Protein AF-A0A535QGI6-F1 (afdb_monomer)

pLDDT: mean 94.77, std 4.47, range [69.38, 98.69]

Solvent-accessible surface area (backbone atoms only — not comparable to full-atom values): 13767 Å² total; per-residue (Å²): 80,69,68,58,74,72,32,67,68,55,48,53,52,45,43,69,76,36,78,83,67,50,79,86,74,56,83,46,61,86,72,37,38,56,61,100,59,60,52,65,92,74,48,19,64,68,35,43,48,53,51,42,52,58,34,49,78,70,77,40,81,43,69,43,84,39,60,78,59,30,26,18,70,82,17,63,50,52,76,78,41,53,78,33,35,29,59,55,44,74,64,51,34,73,76,35,62,67,42,26,49,77,46,96,91,42,32,34,26,29,19,68,62,84,88,54,77,46,41,82,66,24,27,18,46,24,79,49,26,70,67,36,50,52,53,48,29,56,49,46,47,63,50,51,76,63,38,50,26,35,35,32,45,63,42,57,58,53,37,58,72,50,36,45,66,57,49,70,77,55,56,67,68,84,61,95,63,52,45,54,40,54,35,50,52,58,31,34,76,80,40,76,76,62,40,36,31,31,38,46,64,92,87,41,48,67,61,46,44,76,38,64,36,63,31,25,44,45,49,66,60,53,51,29,72,76,75,53,52,74,63,61,44,50,54,58,78,64,49,59,61,90,54,54,78,27,46,89

Nearest PDB structures (foldseek):
  9fyz-assembly2_B  TM=6.449E-01  e=2.627E-08  Bacteroides thetaiotaomicron
  2wkg-assembly1_A-2  TM=6.918E-01  e=5.270E-08  Nostoc punctiforme PCC 73102
  3edd-assembly1_A  TM=6.267E-01  e=2.843E-06  Flavobacterium sp. 92
  3ede-assembly1_A  TM=6.153E-01  e=4.428E-06  Flavobacterium sp. 92
  1h3g-assembly1_A  TM=6.066E-01  e=5.026E-06  Flavobacterium sp. 92

Foldseek 3Di:
DVVLVPDPVNVVVCCVVPVPDDPVVDPDDPLQAQALWDDVVCVTLVNLLVVQVVCVVVVHFDEEEDELFWHFCNRVCVVVPVLQFLFDDVVCCVVCVQQWDDDPNTIFGATDFQPDGGDSGTTGTQLQDPVNLVVLLVSVLVNQVSTQEYEYEAVVCQFQVRVCNRNVCSRDDRDPDRSLLSSVVSSCVVVVRYAYEYEDDDPCQVVVVVSPHQAYEPVVLVCCVVPHDPVSNVVVVPDDCVHVVRYD

Radius of gyration: 19.57 Å; Cα contacts (8 Å, |Δi|>4): 375; chains: 1; bounding box: 50×50×56 Å

Secondary structure (DSSP, 8-state):
-HHHHH-HHHHHHHHHH-TT--GGG----TTS-S-SS--GGGTHHHHHHHHHHHHHTTTPPPEEEE--SEE-TT-THHHH-GGGB-B--HHHHHH-TTTEEEETTEEEEEE--SSS--EEEEEEB-TT-HHHHHHHHHHHHHHHTT-SEEEETTGGGGSHHHHHHHHTT-S-SPPSS-HHHHHHHHHHTT-TT-EEEE---TT-HHHHHHTT-SEE--HHHHHHHHHS-HHHHHHHHTS-HHHHTTB-

Structure (mmCIF, N/CA/C/O backbone):
data_AF-A0A535QGI6-F1
#
_entry.id   AF-A0A535QGI6-F1
#
loop_
_atom_site.group_PDB
_atom_site.id
_atom_site.type_symbol
_atom_site.label_atom_id
_atom_site.label_alt_id
_atom_site.label_comp_id
_atom_site.label_asym_id
_atom_site.label_entity_id
_atom_site.label_seq_id
_atom_site.pdbx_PDB_ins_code
_atom_site.Cartn_x
_atom_site.Cartn_y
_atom_site.Cartn_z
_atom_site.occupancy
_atom_site.B_iso_or_equiv
_atom_site.auth_seq_id
_atom_site.auth_comp_id
_atom_site.auth_asym_id
_atom_site.auth_atom_id
_atom_site.pdbx_PDB_model_num
ATOM 1 N N . MET A 1 1 ? -1.384 -16.872 -9.732 1.00 69.38 1 MET A N 1
ATOM 2 C CA . MET A 1 1 ? -1.639 -18.336 -9.629 1.00 69.38 1 MET A CA 1
ATOM 3 C C . MET A 1 1 ? -0.445 -19.208 -10.036 1.00 69.38 1 MET A C 1
ATOM 5 O O . MET A 1 1 ? 0.009 -19.976 -9.199 1.00 69.38 1 MET A O 1
ATOM 9 N N . ARG A 1 2 ? 0.107 -19.103 -11.262 1.00 78.25 2 ARG A N 1
ATOM 10 C CA . ARG A 1 2 ? 1.214 -19.971 -11.744 1.00 78.25 2 ARG A CA 1
ATOM 11 C C . ARG A 1 2 ? 2.401 -20.076 -10.774 1.00 78.25 2 ARG A C 1
ATOM 13 O O . ARG A 1 2 ? 2.799 -21.181 -10.435 1.00 78.25 2 ARG A O 1
ATOM 20 N N . ILE A 1 3 ? 2.892 -18.938 -10.278 1.00 76.38 3 ILE A N 1
ATOM 21 C CA . ILE A 1 3 ? 4.058 -18.869 -9.378 1.00 76.38 3 ILE A CA 1
ATOM 22 C C . ILE A 1 3 ? 3.833 -19.688 -8.096 1.00 76.38 3 ILE A C 1
ATOM 24 O O . ILE A 1 3 ? 4.700 -20.451 -7.684 1.00 76.38 3 ILE A O 1
ATOM 28 N N . ALA A 1 4 ? 2.641 -19.596 -7.501 1.00 77.44 4 ALA A N 1
ATOM 29 C CA . ALA A 1 4 ? 2.292 -20.363 -6.306 1.00 77.44 4 ALA A CA 1
ATOM 30 C C . ALA A 1 4 ? 2.135 -21.870 -6.588 1.00 77.44 4 ALA A C 1
ATOM 32 O O . ALA A 1 4 ? 2.476 -22.691 -5.739 1.00 77.44 4 ALA A O 1
ATOM 33 N N . ASN A 1 5 ? 1.656 -22.241 -7.780 1.00 82.44 5 ASN A N 1
ATOM 34 C CA . ASN A 1 5 ? 1.510 -23.642 -8.194 1.00 82.44 5 ASN A CA 1
ATOM 35 C C . ASN A 1 5 ? 2.852 -24.324 -8.499 1.00 82.44 5 ASN A C 1
ATOM 37 O O . ASN A 1 5 ? 2.982 -25.529 -8.309 1.00 82.44 5 ASN A O 1
ATOM 41 N N . GLU A 1 6 ? 3.852 -23.564 -8.944 1.00 84.38 6 GLU A N 1
ATOM 42 C CA . GLU A 1 6 ? 5.207 -24.061 -9.223 1.00 84.38 6 GLU A CA 1
ATOM 43 C C . GLU A 1 6 ? 6.106 -24.070 -7.968 1.00 84.38 6 GLU A C 1
ATOM 45 O O . GLU A 1 6 ? 7.164 -24.703 -7.960 1.00 84.38 6 GLU A O 1
ATOM 50 N N . ASN A 1 7 ? 5.688 -23.412 -6.880 1.00 82.00 7 ASN A N 1
ATOM 51 C CA . ASN A 1 7 ? 6.442 -23.352 -5.630 1.00 82.00 7 ASN A CA 1
ATOM 52 C C . ASN A 1 7 ? 6.187 -24.592 -4.753 1.00 82.00 7 ASN A C 1
ATOM 54 O O . ASN A 1 7 ? 5.157 -24.713 -4.090 1.00 82.00 7 ASN A O 1
ATOM 58 N N . VAL A 1 8 ? 7.177 -25.487 -4.701 1.00 86.19 8 VAL A N 1
ATOM 59 C CA . VAL A 1 8 ? 7.122 -26.754 -3.947 1.00 86.19 8 VAL A CA 1
ATOM 60 C C . VAL A 1 8 ? 6.826 -26.552 -2.457 1.00 86.19 8 VAL A C 1
ATOM 62 O O . VAL A 1 8 ? 6.073 -27.335 -1.880 1.00 86.19 8 VAL A O 1
ATOM 65 N N . SER A 1 9 ? 7.385 -25.511 -1.832 1.00 84.94 9 SER A N 1
ATOM 66 C CA . SER A 1 9 ? 7.153 -25.237 -0.408 1.00 84.94 9 SER A CA 1
ATOM 67 C C . SER A 1 9 ? 5.705 -24.828 -0.156 1.00 84.94 9 SER A C 1
ATOM 69 O O . SER A 1 9 ? 5.073 -25.365 0.750 1.00 84.94 9 SER A O 1
ATOM 71 N N . LEU A 1 10 ? 5.157 -23.941 -0.995 1.00 85.56 10 LEU A N 1
ATOM 72 C CA . LEU A 1 10 ? 3.760 -23.514 -0.878 1.00 85.56 10 LEU A CA 1
ATOM 73 C C . LEU A 1 10 ? 2.797 -24.682 -1.100 1.00 85.56 10 LEU A C 1
ATOM 75 O O . LEU A 1 10 ? 1.854 -24.843 -0.334 1.00 85.56 10 LEU A O 1
ATOM 79 N N . GLN A 1 11 ? 3.058 -25.546 -2.086 1.00 89.94 11 GLN A N 1
ATOM 80 C CA . GLN A 1 11 ? 2.231 -26.737 -2.307 1.00 89.94 11 GLN A CA 1
ATOM 81 C C . GLN A 1 11 ? 2.257 -27.695 -1.104 1.00 89.94 11 GLN A C 1
ATOM 83 O O . GLN A 1 11 ? 1.221 -28.246 -0.733 1.00 89.94 11 GLN A O 1
ATOM 88 N N . ALA A 1 12 ? 3.418 -27.874 -0.465 1.00 89.81 12 ALA A N 1
ATOM 89 C CA . ALA A 1 12 ? 3.527 -28.684 0.746 1.00 89.81 12 ALA A CA 1
ATOM 90 C C . ALA A 1 12 ? 2.739 -28.076 1.920 1.00 89.81 12 ALA A C 1
ATOM 92 O O . ALA A 1 12 ? 2.065 -28.806 2.649 1.00 89.81 12 ALA A O 1
ATOM 93 N N . ASP A 1 13 ? 2.779 -26.751 2.081 1.00 90.31 13 ASP A N 1
ATOM 94 C CA . ASP A 1 13 ? 1.999 -26.048 3.101 1.00 90.31 13 ASP A CA 1
ATOM 95 C C . ASP A 1 13 ? 0.488 -26.139 2.832 1.00 90.31 13 ASP A C 1
ATOM 97 O O . ASP A 1 13 ? -0.275 -26.404 3.764 1.00 90.31 13 ASP A O 1
ATOM 101 N N . PHE A 1 14 ? 0.050 -26.003 1.575 1.00 91.56 14 PHE A N 1
ATOM 102 C CA . PHE A 1 14 ? -1.358 -26.154 1.189 1.00 91.56 14 PHE A CA 1
ATOM 103 C C . PHE A 1 14 ? -1.885 -27.553 1.505 1.00 91.56 14 PHE A C 1
ATOM 105 O O . PHE A 1 14 ? -2.892 -27.671 2.195 1.00 91.56 14 PHE A O 1
ATOM 112 N N . LEU A 1 15 ? -1.164 -28.607 1.108 1.00 92.69 15 LEU A N 1
ATOM 113 C CA . LEU A 1 15 ? -1.538 -29.996 1.407 1.00 92.69 15 LEU A CA 1
ATOM 114 C C . LEU A 1 15 ? -1.514 -30.314 2.909 1.00 92.69 15 LEU A C 1
ATOM 116 O O . LEU A 1 15 ? -2.242 -31.193 3.370 1.00 92.69 15 LEU A O 1
ATOM 120 N N . ARG A 1 16 ? -0.683 -29.615 3.694 1.00 94.25 16 ARG A N 1
ATOM 121 C CA . ARG A 1 16 ? -0.657 -29.762 5.157 1.00 94.25 16 ARG A CA 1
ATOM 122 C C . ARG A 1 16 ? -1.903 -29.166 5.812 1.00 94.25 16 ARG A C 1
ATOM 124 O O . ARG A 1 16 ? -2.400 -29.740 6.778 1.00 94.25 16 ARG A O 1
ATOM 131 N N . VAL A 1 17 ? -2.364 -28.008 5.340 1.00 92.94 17 VAL A N 1
ATOM 132 C CA . VAL A 1 17 ? -3.510 -27.284 5.923 1.00 92.94 17 VAL A CA 1
ATOM 133 C C . VAL A 1 17 ? -4.843 -27.816 5.392 1.00 92.94 17 VAL A C 1
ATOM 135 O O . VAL A 1 17 ? -5.793 -27.945 6.162 1.00 92.94 17 VAL A O 1
ATOM 138 N N . LEU A 1 18 ? -4.902 -28.159 4.106 1.00 93.31 18 LEU A N 1
ATOM 139 C CA . LEU A 1 18 ? -6.074 -28.681 3.410 1.00 93.31 18 LEU A CA 1
ATOM 140 C C . LEU A 1 18 ? -5.695 -30.003 2.708 1.00 93.31 18 LEU A C 1
ATOM 142 O O . LEU A 1 18 ? -5.206 -29.985 1.580 1.00 93.31 18 LEU A O 1
ATOM 146 N N . PRO A 1 19 ? -5.866 -31.164 3.371 1.00 92.81 19 PRO A N 1
ATOM 147 C CA . PRO A 1 19 ? -5.401 -32.454 2.847 1.00 92.81 19 PRO A CA 1
ATOM 148 C C . PRO A 1 19 ? -6.030 -32.902 1.519 1.00 92.81 19 PRO A C 1
ATOM 150 O O . PRO A 1 19 ? -5.451 -33.736 0.825 1.00 92.81 19 PRO A O 1
ATOM 153 N N . ASP A 1 20 ? -7.206 -32.380 1.171 1.00 94.31 20 ASP A N 1
ATOM 154 C CA . ASP A 1 20 ? -7.918 -32.602 -0.093 1.00 94.31 20 ASP A CA 1
ATOM 155 C C . ASP A 1 20 ? -7.744 -31.448 -1.096 1.00 94.31 20 ASP A C 1
ATOM 157 O O . ASP A 1 20 ? -8.478 -31.374 -2.080 1.00 94.31 20 ASP A O 1
ATOM 161 N N . TYR A 1 21 ? -6.749 -30.582 -0.871 1.00 92.75 21 TYR A N 1
ATOM 162 C CA . TYR A 1 21 ? -6.417 -29.460 -1.744 1.00 92.75 21 TYR A 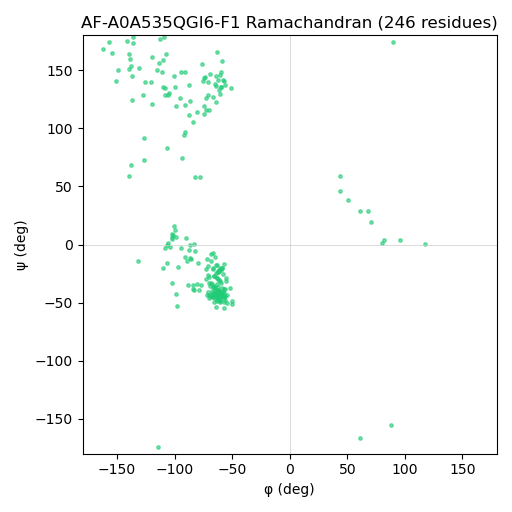CA 1
ATOM 163 C C . TYR A 1 21 ? -6.253 -29.888 -3.206 1.00 92.75 21 TYR A C 1
ATOM 165 O O . TYR A 1 21 ? -5.540 -30.837 -3.551 1.00 92.75 21 TYR A O 1
ATOM 173 N N . THR A 1 22 ? -6.864 -29.102 -4.081 1.00 91.19 22 THR A N 1
ATOM 174 C CA . THR A 1 22 ? -6.716 -29.167 -5.526 1.00 91.19 22 THR A CA 1
ATOM 175 C C . THR A 1 22 ? -6.164 -27.845 -6.052 1.00 91.19 22 THR A C 1
ATOM 177 O O . THR A 1 22 ? -6.276 -26.796 -5.425 1.00 91.19 22 THR A O 1
ATOM 180 N N . LEU A 1 23 ? -5.617 -27.851 -7.270 1.00 86.06 23 LEU A N 1
ATOM 181 C CA . LEU A 1 23 ? -5.157 -26.609 -7.906 1.00 86.06 23 LEU A CA 1
ATOM 182 C C . LEU A 1 23 ? -6.280 -25.577 -8.108 1.00 86.06 23 LEU A C 1
ATOM 184 O O . LEU A 1 23 ? -5.978 -24.399 -8.278 1.00 86.06 23 LEU A O 1
ATOM 188 N N . ALA A 1 24 ? -7.549 -26.004 -8.105 1.00 87.38 24 ALA A N 1
ATOM 189 C CA . ALA A 1 24 ? -8.695 -25.107 -8.215 1.00 87.38 24 ALA A CA 1
ATOM 190 C C . ALA A 1 24 ? -8.933 -24.288 -6.934 1.00 87.38 24 ALA A C 1
ATOM 192 O O . ALA A 1 24 ? -9.545 -23.227 -7.010 1.00 87.38 24 ALA A O 1
ATOM 193 N N . ASP A 1 25 ? -8.416 -24.743 -5.789 1.00 86.69 25 ASP A N 1
ATOM 194 C CA . ASP A 1 25 ? -8.542 -24.045 -4.506 1.00 86.69 25 ASP A CA 1
ATOM 195 C C . ASP A 1 25 ? -7.533 -22.891 -4.374 1.00 86.69 25 ASP A C 1
ATOM 197 O O . ASP A 1 25 ? -7.694 -22.001 -3.539 1.00 86.69 25 ASP A O 1
ATOM 201 N N . ASN A 1 26 ? -6.492 -22.863 -5.216 1.00 86.75 26 ASN A N 1
ATOM 202 C CA . ASN A 1 26 ? -5.509 -21.785 -5.231 1.00 86.75 26 ASN A CA 1
ATOM 203 C C . ASN A 1 26 ? -5.897 -20.665 -6.197 1.00 86.75 26 ASN A C 1
ATOM 205 O O . ASN A 1 26 ? -5.564 -20.681 -7.384 1.00 86.75 26 ASN A O 1
ATOM 209 N N . VAL A 1 27 ? -6.512 -19.631 -5.635 1.00 84.75 27 VAL A N 1
ATOM 210 C CA . VAL A 1 27 ? -6.870 -18.391 -6.339 1.00 84.75 27 VAL A CA 1
ATOM 211 C C . VAL A 1 27 ? -5.714 -17.380 -6.429 1.00 84.75 27 VAL A C 1
ATOM 213 O O . VAL A 1 27 ? -5.849 -16.328 -7.048 1.00 84.75 27 VAL A O 1
ATOM 216 N N . GLY A 1 28 ? -4.534 -17.714 -5.895 1.00 84.94 28 GLY A N 1
ATOM 217 C CA . GLY A 1 28 ? -3.376 -16.824 -5.809 1.00 84.94 28 GLY A CA 1
ATOM 218 C C . GLY A 1 28 ? -3.334 -15.996 -4.522 1.00 84.94 28 GLY A C 1
ATOM 219 O O . GLY A 1 28 ? -4.241 -16.041 -3.697 1.00 84.94 28 GLY A O 1
ATOM 220 N N . SER A 1 29 ? -2.237 -15.255 -4.342 1.00 88.75 29 SER A N 1
ATOM 221 C CA . SER A 1 29 ? -2.067 -14.355 -3.198 1.00 88.75 29 SER A CA 1
ATOM 222 C C . SER A 1 29 ? -2.995 -13.150 -3.329 1.00 88.75 29 SER A C 1
ATOM 224 O O . SER A 1 29 ? -2.952 -12.455 -4.342 1.00 88.75 29 SER A O 1
ATOM 226 N N . ALA A 1 30 ? -3.768 -12.858 -2.280 1.00 90.12 30 ALA A N 1
ATOM 227 C CA . ALA A 1 30 ? -4.577 -11.641 -2.199 1.00 90.12 30 ALA A CA 1
ATOM 228 C C . ALA A 1 30 ? -3.725 -10.354 -2.176 1.00 90.12 30 ALA A C 1
ATOM 230 O O . ALA A 1 30 ? -4.241 -9.283 -2.483 1.00 90.12 30 ALA A O 1
ATOM 231 N N . TYR A 1 31 ? -2.426 -10.465 -1.871 1.00 94.50 31 TYR A N 1
ATOM 232 C CA . TYR A 1 31 ? -1.472 -9.351 -1.879 1.00 94.50 31 TYR A CA 1
ATOM 233 C C . TYR A 1 31 ? -0.763 -9.167 -3.235 1.00 94.50 31 TYR A C 1
ATOM 235 O O . TYR A 1 31 ? -0.157 -8.131 -3.485 1.00 94.50 31 TYR A O 1
ATOM 243 N N . SER A 1 32 ? -0.903 -10.117 -4.168 1.00 95.31 32 SER A N 1
ATOM 244 C CA . SER A 1 32 ? -0.466 -9.958 -5.562 1.00 95.31 32 SER A CA 1
ATOM 245 C C . SER A 1 32 ? -1.642 -9.456 -6.405 1.00 95.31 32 SER A C 1
ATOM 247 O O . SER A 1 32 ? -2.307 -10.206 -7.122 1.00 95.31 32 SER A O 1
ATOM 249 N N . VAL A 1 33 ? -1.962 -8.169 -6.247 1.00 96.50 33 VAL A N 1
ATOM 250 C CA . VAL A 1 33 ? -3.196 -7.582 -6.789 1.00 96.50 33 VAL A CA 1
ATOM 251 C C . VAL A 1 33 ? -3.110 -7.427 -8.308 1.00 96.50 33 VAL A C 1
ATOM 253 O O . VAL A 1 33 ? -2.323 -6.629 -8.809 1.00 96.50 33 VAL A O 1
ATOM 256 N N . HIS A 1 34 ? -3.953 -8.143 -9.056 1.00 95.19 34 HIS A N 1
ATOM 257 C CA . HIS A 1 34 ? -4.073 -7.962 -10.510 1.00 95.19 34 HIS A CA 1
ATOM 258 C C . HIS A 1 34 ? -4.912 -6.731 -10.880 1.00 95.19 34 HIS A C 1
ATOM 260 O O . HIS A 1 34 ? -4.594 -6.026 -11.837 1.00 95.19 34 HIS A O 1
ATOM 266 N N . ARG A 1 35 ? -5.998 -6.477 -10.138 1.00 95.00 35 ARG A N 1
ATOM 267 C CA . ARG A 1 35 ? -6.871 -5.302 -10.280 1.00 95.00 35 ARG A CA 1
ATOM 268 C C . ARG A 1 35 ? -7.494 -4.955 -8.934 1.00 95.00 35 ARG A C 1
ATOM 270 O O . ARG A 1 35 ? -7.957 -5.844 -8.228 1.00 95.00 35 ARG A O 1
ATOM 277 N N . TYR A 1 36 ? -7.608 -3.664 -8.642 1.00 96.56 36 TYR A N 1
ATOM 278 C CA . TYR A 1 36 ? -8.347 -3.142 -7.488 1.00 96.56 36 TYR A CA 1
ATOM 279 C C . TYR A 1 36 ? -9.863 -3.138 -7.737 1.00 96.56 36 TYR A C 1
ATOM 281 O O . TYR A 1 36 ? -10.524 -2.104 -7.720 1.00 96.56 36 TYR A O 1
ATOM 289 N N . ILE A 1 37 ? -10.411 -4.318 -8.023 1.00 95.38 37 ILE A N 1
ATOM 290 C CA . ILE A 1 37 ? -11.844 -4.573 -8.155 1.00 95.38 37 ILE A CA 1
ATOM 291 C C . ILE A 1 37 ? -12.167 -5.881 -7.443 1.00 95.38 37 ILE A C 1
ATOM 293 O O . ILE A 1 37 ? -11.373 -6.818 -7.455 1.00 95.38 37 ILE A O 1
ATOM 297 N N . VAL A 1 38 ? -13.343 -5.946 -6.826 1.00 95.38 38 VAL A N 1
ATOM 298 C CA . VAL A 1 38 ? -13.813 -7.158 -6.156 1.00 95.38 38 VAL A CA 1
ATOM 299 C C . VAL A 1 38 ? -13.924 -8.294 -7.166 1.00 95.38 38 VAL A C 1
ATOM 301 O O . VAL A 1 38 ? -14.557 -8.135 -8.214 1.00 95.38 38 VAL A O 1
ATOM 304 N N . ASP A 1 39 ? -13.342 -9.441 -6.828 1.00 93.50 39 ASP A N 1
ATOM 305 C CA . ASP A 1 39 ? -13.385 -10.629 -7.671 1.00 93.50 39 ASP A CA 1
ATOM 306 C C . ASP A 1 39 ? -14.839 -11.078 -7.918 1.00 93.50 39 ASP A C 1
ATOM 308 O O . ASP A 1 39 ? -15.671 -11.129 -7.004 1.00 93.50 39 ASP A O 1
ATOM 312 N N . ALA A 1 40 ? -15.157 -11.415 -9.169 1.00 94.25 40 ALA A N 1
ATOM 313 C CA . ALA A 1 40 ? -16.481 -11.893 -9.555 1.00 94.25 40 ALA A CA 1
ATOM 314 C C . ALA A 1 40 ? -16.861 -13.205 -8.845 1.00 94.25 40 ALA A C 1
ATOM 316 O O . ALA A 1 40 ? -18.037 -13.419 -8.552 1.00 94.25 40 ALA A O 1
ATOM 317 N N . HIS A 1 41 ? -15.883 -14.051 -8.511 1.00 91.19 41 HIS A N 1
ATOM 318 C CA . HIS A 1 41 ? -16.071 -15.263 -7.718 1.00 91.19 41 HIS A CA 1
ATOM 319 C C . HIS A 1 41 ? -16.587 -14.961 -6.301 1.00 91.19 41 HIS A C 1
ATOM 321 O O . HIS A 1 41 ? -17.350 -15.746 -5.742 1.00 91.19 41 HIS A O 1
ATOM 327 N N . LEU A 1 42 ? -16.246 -13.790 -5.750 1.00 92.19 42 LEU A N 1
ATOM 328 C CA . LEU A 1 42 ? -16.739 -13.296 -4.458 1.00 92.19 42 LEU A CA 1
ATOM 329 C C . LEU A 1 42 ? -18.037 -12.473 -4.585 1.00 92.19 42 LEU A C 1
ATOM 331 O O . LEU A 1 42 ? -18.520 -11.907 -3.605 1.00 92.19 42 LEU A O 1
ATOM 335 N N . GLY A 1 43 ? -18.623 -12.403 -5.786 1.00 95.75 43 GLY A N 1
ATOM 336 C CA . GLY A 1 43 ? -19.852 -11.661 -6.074 1.00 95.75 43 GLY A CA 1
ATOM 337 C C . GLY A 1 43 ? -19.639 -10.252 -6.637 1.00 95.75 43 GLY A C 1
ATOM 338 O O . GLY A 1 43 ? -20.623 -9.545 -6.863 1.00 95.75 43 GLY A O 1
ATOM 339 N N . GLY A 1 44 ? -18.391 -9.845 -6.893 1.00 97.06 44 GLY A N 1
ATOM 340 C CA . GLY A 1 44 ? -18.061 -8.561 -7.512 1.00 97.06 44 GLY A CA 1
ATOM 341 C C . GLY A 1 44 ? -18.516 -7.332 -6.708 1.00 97.06 44 GLY A C 1
ATOM 342 O O . GLY A 1 44 ? -18.901 -7.448 -5.539 1.00 97.06 44 GLY A O 1
ATOM 343 N N . PRO A 1 45 ? -18.499 -6.136 -7.328 1.00 97.31 45 PRO A N 1
ATOM 344 C CA . PRO A 1 45 ? -18.876 -4.892 -6.653 1.00 97.31 45 PRO A CA 1
ATOM 345 C C . PRO A 1 45 ? -20.287 -4.914 -6.046 1.00 97.31 45 PRO A C 1
ATOM 347 O O . PRO A 1 45 ? -20.513 -4.439 -4.935 1.00 97.31 45 PRO A O 1
ATOM 350 N N . GLU A 1 46 ? -21.250 -5.536 -6.732 1.00 97.88 46 GLU A N 1
ATOM 351 C CA . GLU A 1 46 ? -22.618 -5.667 -6.219 1.00 97.88 46 GLU A CA 1
ATOM 352 C C . GLU A 1 46 ? -22.704 -6.583 -4.992 1.00 97.88 46 GLU A C 1
ATOM 354 O O . GLU A 1 46 ? -23.460 -6.307 -4.055 1.00 97.88 46 GLU A O 1
ATOM 359 N N . GLY A 1 47 ? -21.951 -7.686 -4.994 1.00 98.25 47 GLY A N 1
ATOM 360 C CA . GLY A 1 47 ? -21.849 -8.597 -3.858 1.00 98.25 47 GLY A CA 1
ATOM 361 C C . GLY A 1 47 ? -21.254 -7.899 -2.641 1.00 98.25 47 GLY A C 1
ATOM 362 O O . GLY A 1 47 ? -21.823 -7.979 -1.548 1.00 98.25 47 GLY A O 1
ATOM 363 N N . LEU A 1 48 ? -20.180 -7.132 -2.844 1.00 98.12 48 LEU A N 1
ATOM 364 C CA . LEU A 1 48 ? -19.562 -6.347 -1.781 1.00 98.12 48 LEU A CA 1
ATOM 365 C C . LEU A 1 48 ? -20.507 -5.271 -1.235 1.00 98.12 48 LEU A C 1
ATOM 367 O O . LEU A 1 48 ? -20.637 -5.135 -0.020 1.00 98.12 48 LEU A O 1
ATOM 371 N N . ALA A 1 49 ? -21.235 -4.561 -2.100 1.00 98.00 49 ALA A N 1
ATOM 372 C CA . ALA A 1 49 ? -22.219 -3.568 -1.671 1.00 98.00 49 ALA A CA 1
ATOM 373 C C . ALA A 1 49 ? -23.327 -4.189 -0.796 1.00 98.00 49 ALA A C 1
ATOM 375 O O . ALA A 1 49 ? -23.713 -3.618 0.229 1.00 98.00 49 ALA A O 1
ATOM 376 N N . LYS A 1 50 ? -23.805 -5.393 -1.146 1.00 98.25 50 LYS A N 1
ATOM 377 C CA . LYS A 1 50 ? -24.756 -6.154 -0.314 1.00 98.25 50 LYS A CA 1
ATOM 378 C C . LYS A 1 50 ? -24.138 -6.548 1.029 1.00 98.25 50 LYS A C 1
ATOM 380 O O . LYS A 1 50 ? -24.790 -6.388 2.062 1.00 98.25 50 LYS A O 1
ATOM 385 N N . ALA A 1 51 ? -22.892 -7.026 1.035 1.00 98.06 51 ALA A N 1
ATOM 386 C CA . ALA A 1 51 ? -22.169 -7.371 2.258 1.00 98.06 51 ALA A CA 1
ATOM 387 C C . ALA A 1 51 ? -22.001 -6.157 3.184 1.00 98.06 51 ALA A C 1
ATOM 389 O O . ALA A 1 51 ? -22.359 -6.233 4.361 1.00 98.06 51 ALA A O 1
ATOM 390 N N . ARG A 1 52 ? -21.571 -5.013 2.639 1.00 97.75 52 ARG A N 1
ATOM 391 C CA . ARG A 1 52 ? -21.474 -3.744 3.369 1.00 97.75 52 ARG A CA 1
ATOM 392 C C . ARG A 1 52 ? -22.812 -3.352 3.984 1.00 97.75 52 ARG A C 1
ATOM 394 O O . ARG A 1 52 ? -22.865 -3.074 5.176 1.00 97.75 52 ARG A O 1
ATOM 401 N N . HIS A 1 53 ? -23.906 -3.403 3.220 1.00 98.00 53 HIS A N 1
ATOM 402 C CA . HIS A 1 53 ? -25.233 -3.082 3.748 1.00 98.00 53 HIS A CA 1
ATOM 403 C C . HIS A 1 53 ? -25.614 -3.966 4.949 1.00 98.00 53 HIS A C 1
ATOM 405 O O . HIS A 1 53 ? -26.125 -3.469 5.953 1.00 98.00 53 HIS A O 1
ATOM 411 N N . MET A 1 54 ? -25.323 -5.270 4.886 1.00 98.38 54 MET A N 1
ATOM 412 C CA . MET A 1 54 ? -25.569 -6.192 6.000 1.00 98.38 54 MET A CA 1
ATOM 413 C C . MET A 1 54 ? -24.705 -5.884 7.233 1.00 98.38 54 MET A C 1
ATOM 415 O O . MET A 1 54 ? -25.192 -6.031 8.358 1.00 98.38 54 MET A O 1
ATOM 419 N N . LEU A 1 55 ? -23.452 -5.458 7.048 1.00 98.31 55 LEU A N 1
ATOM 420 C CA . LEU A 1 55 ? -22.584 -5.003 8.140 1.00 98.31 55 LEU A CA 1
ATOM 421 C C . LEU A 1 55 ? -23.138 -3.725 8.781 1.00 98.31 55 LEU A C 1
ATOM 423 O O . LEU A 1 55 ? -23.300 -3.672 10.001 1.00 98.31 55 LEU A O 1
ATOM 427 N N . THR A 1 56 ? -23.551 -2.750 7.969 1.00 97.31 56 THR A N 1
ATOM 428 C CA . THR A 1 56 ? -24.140 -1.494 8.451 1.00 97.31 56 THR A CA 1
ATOM 429 C C . THR A 1 56 ? -25.405 -1.730 9.276 1.00 97.31 56 THR A C 1
ATOM 431 O O . THR A 1 56 ? -25.559 -1.135 10.340 1.00 97.31 56 THR A O 1
ATOM 434 N N . GLN A 1 57 ? -26.286 -2.649 8.858 1.00 98.31 57 GLN A N 1
ATOM 435 C CA . GLN A 1 57 ? -27.480 -3.035 9.632 1.00 98.31 57 GLN A CA 1
ATOM 436 C C . GLN A 1 57 ? -27.154 -3.587 11.031 1.00 98.31 57 GLN A C 1
ATOM 438 O O . GLN A 1 57 ? -28.021 -3.610 11.902 1.00 98.31 57 GLN A O 1
ATOM 443 N N . ARG A 1 58 ? -25.915 -4.040 11.248 1.00 98.38 58 ARG A N 1
ATOM 444 C CA . ARG A 1 58 ? -25.407 -4.571 12.520 1.00 98.38 58 ARG A CA 1
ATOM 445 C C . ARG A 1 58 ? -24.527 -3.568 13.271 1.00 98.38 58 ARG A C 1
ATOM 447 O O . ARG A 1 58 ? -23.933 -3.932 14.278 1.00 98.38 58 ARG A O 1
ATOM 454 N N . GLY A 1 59 ? -24.431 -2.327 12.792 1.00 97.81 59 GLY A N 1
ATOM 455 C CA . GLY A 1 59 ? -23.561 -1.305 13.375 1.00 97.81 59 GLY A CA 1
ATOM 456 C C . GLY A 1 59 ? -22.068 -1.563 13.153 1.00 97.81 59 GLY A C 1
ATOM 457 O O . GLY A 1 59 ? -21.250 -1.013 13.885 1.00 97.81 59 GLY A O 1
ATOM 458 N N . LEU A 1 60 ? -21.707 -2.395 12.171 1.00 97.81 60 LEU A N 1
ATOM 459 C CA . LEU A 1 60 ? -20.322 -2.707 11.822 1.00 97.81 60 LEU A CA 1
ATOM 460 C C . LEU A 1 60 ? -19.877 -1.902 10.599 1.00 97.81 60 LEU A C 1
ATOM 462 O O . LEU A 1 60 ? -20.665 -1.663 9.681 1.00 97.81 60 LEU A O 1
ATOM 466 N N . ARG A 1 61 ? -18.599 -1.514 10.592 1.00 96.69 61 ARG A N 1
ATOM 467 C CA . ARG A 1 61 ? -17.926 -0.882 9.451 1.00 96.69 61 ARG A CA 1
ATOM 468 C C . ARG A 1 61 ? -17.192 -1.930 8.619 1.00 96.69 61 ARG A C 1
ATOM 470 O O . ARG A 1 61 ? -16.711 -2.922 9.163 1.00 96.69 61 ARG A O 1
ATOM 477 N N . LEU A 1 62 ? -17.097 -1.692 7.317 1.00 97.94 62 LEU A N 1
ATOM 478 C CA . LEU A 1 62 ? -16.303 -2.490 6.389 1.00 97.94 62 LEU A CA 1
ATOM 479 C C . LEU A 1 62 ? -14.958 -1.805 6.136 1.00 97.94 62 LEU A C 1
ATOM 481 O O . LEU A 1 62 ? -14.927 -0.694 5.608 1.00 97.94 62 LEU A O 1
ATOM 485 N N . ILE A 1 63 ? -13.864 -2.488 6.471 1.00 97.88 63 ILE A N 1
ATOM 486 C CA . ILE A 1 63 ? -12.500 -2.080 6.116 1.00 97.88 63 ILE A CA 1
ATOM 487 C C . ILE A 1 63 ? -11.965 -3.064 5.075 1.00 97.88 63 ILE A C 1
ATOM 489 O O . ILE A 1 63 ? -12.168 -4.269 5.222 1.00 97.88 63 ILE A O 1
ATOM 493 N N . LEU A 1 64 ? -11.328 -2.550 4.024 1.00 97.88 64 LEU A N 1
ATOM 494 C CA . LEU A 1 64 ? -10.691 -3.352 2.974 1.00 97.88 64 LEU A CA 1
ATOM 495 C C . LEU A 1 64 ? -9.181 -3.141 2.966 1.00 97.88 64 LEU A C 1
ATOM 497 O O . LEU A 1 64 ? -8.712 -2.047 3.266 1.00 97.88 64 LEU A O 1
ATOM 501 N N . ASP A 1 65 ? -8.435 -4.159 2.561 1.00 97.88 65 ASP A N 1
ATOM 502 C CA . ASP A 1 65 ? -7.003 -4.039 2.311 1.00 97.88 65 ASP A CA 1
ATOM 503 C C . ASP A 1 65 ? -6.704 -3.311 0.995 1.00 97.88 65 ASP A C 1
ATOM 505 O O . ASP A 1 65 ? -7.354 -3.525 -0.032 1.00 97.88 65 ASP A O 1
ATOM 509 N N . PHE A 1 66 ? -5.679 -2.467 1.028 1.00 98.31 66 PHE A N 1
ATOM 510 C CA . PHE A 1 66 ? -5.077 -1.800 -0.115 1.00 98.31 66 PHE A CA 1
ATOM 511 C C . PHE A 1 66 ? -3.566 -2.049 -0.095 1.00 98.31 66 PHE A C 1
ATOM 513 O O . PHE A 1 66 ? -2.925 -1.804 0.924 1.00 98.31 66 PHE A O 1
ATOM 520 N N . VAL A 1 67 ? -3.000 -2.507 -1.219 1.00 98.38 67 VAL A N 1
ATOM 521 C CA . VAL A 1 67 ? -1.582 -2.895 -1.343 1.00 98.38 67 VAL A CA 1
ATOM 522 C C . VAL A 1 67 ? -0.799 -1.849 -2.153 1.00 98.38 67 VAL A C 1
ATOM 524 O O . VAL A 1 67 ? -0.601 -1.986 -3.354 1.00 98.38 67 VAL A O 1
ATOM 527 N N . PRO A 1 68 ? -0.333 -0.753 -1.539 1.00 97.69 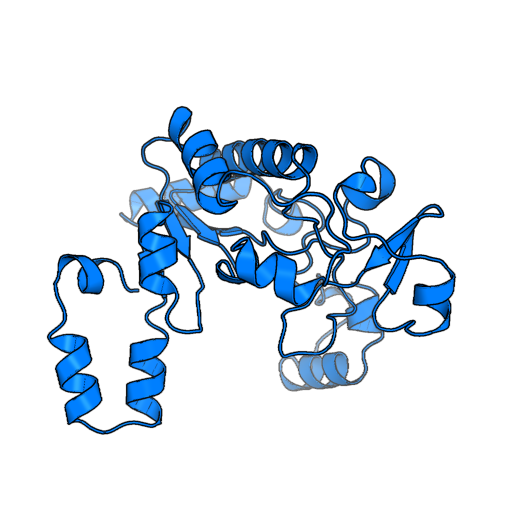68 PRO A N 1
ATOM 528 C CA . PRO A 1 68 ? 0.250 0.376 -2.267 1.00 97.69 68 PRO A CA 1
ATOM 529 C C . PRO A 1 68 ? 1.614 0.087 -2.905 1.00 97.69 68 PRO A C 1
ATOM 531 O O . PRO A 1 68 ? 1.987 0.748 -3.872 1.00 97.69 68 PRO A O 1
ATOM 534 N N . ASN A 1 69 ? 2.391 -0.833 -2.328 1.00 98.31 69 ASN A N 1
ATOM 535 C CA . ASN A 1 69 ? 3.807 -0.996 -2.655 1.00 98.31 69 ASN A CA 1
ATOM 536 C C . ASN A 1 69 ? 4.032 -1.725 -3.990 1.00 98.31 69 ASN A C 1
ATOM 538 O O . ASN A 1 69 ? 4.983 -1.446 -4.718 1.00 98.31 69 ASN A O 1
ATOM 542 N N . HIS A 1 70 ? 3.171 -2.681 -4.318 1.00 98.50 70 HIS A N 1
ATOM 543 C CA . HIS A 1 70 ? 3.359 -3.567 -5.457 1.00 98.50 70 HIS A CA 1
ATOM 544 C C . HIS A 1 70 ? 2.024 -4.104 -5.971 1.00 98.50 70 HIS A C 1
ATOM 546 O O . HIS A 1 70 ? 0.996 -4.021 -5.307 1.00 98.50 70 HIS A O 1
ATOM 552 N N . VAL A 1 71 ? 2.051 -4.666 -7.175 1.00 98.31 71 VAL A N 1
ATOM 553 C CA . VAL A 1 71 ? 0.903 -5.312 -7.829 1.00 98.31 71 VAL A CA 1
ATOM 554 C C . VAL A 1 71 ? 1.341 -6.627 -8.465 1.00 98.31 71 VAL A C 1
ATOM 556 O O . VAL A 1 71 ? 2.530 -6.938 -8.494 1.00 98.31 71 VAL A O 1
ATOM 559 N N . ALA A 1 72 ? 0.410 -7.415 -8.996 1.00 96.75 72 ALA A N 1
ATOM 560 C CA . ALA A 1 72 ? 0.754 -8.622 -9.739 1.00 96.75 72 ALA A CA 1
ATOM 561 C C . ALA A 1 72 ? 1.636 -8.302 -10.972 1.00 96.75 72 ALA A C 1
ATOM 563 O O . ALA A 1 72 ? 1.447 -7.259 -11.604 1.00 96.75 72 ALA A O 1
ATOM 564 N N . PRO A 1 73 ? 2.553 -9.200 -11.388 1.00 95.31 73 PRO A N 1
ATOM 565 C CA . PRO A 1 73 ? 3.377 -9.018 -12.588 1.00 95.31 73 PRO A CA 1
ATOM 566 C C . PRO A 1 73 ? 2.583 -8.876 -13.888 1.00 95.31 73 PRO A C 1
ATOM 568 O O . PRO A 1 73 ? 3.094 -8.341 -14.868 1.00 95.31 73 PRO A O 1
ATOM 571 N N . ASP A 1 74 ? 1.339 -9.354 -13.904 1.00 94.44 74 ASP A N 1
ATOM 572 C CA . ASP A 1 74 ? 0.411 -9.224 -15.023 1.00 94.44 74 ASP A CA 1
ATOM 573 C C . ASP A 1 74 ? -0.609 -8.083 -14.837 1.00 94.44 74 ASP A C 1
ATOM 575 O O . ASP A 1 74 ? -1.569 -7.994 -15.604 1.00 94.44 74 ASP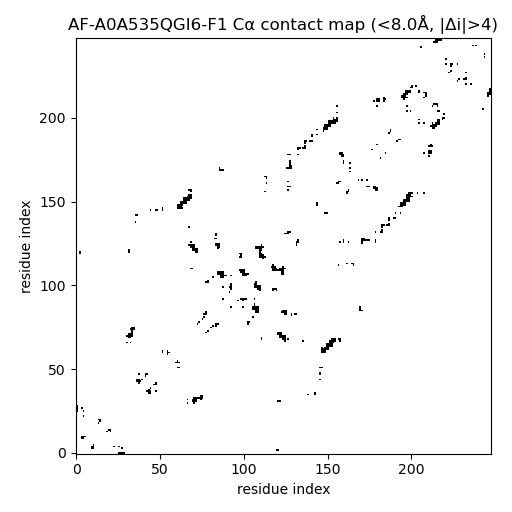 A O 1
ATOM 579 N N . HIS A 1 75 ? -0.417 -7.192 -13.855 1.00 97.25 75 HIS A N 1
ATOM 580 C CA . HIS A 1 75 ? -1.264 -6.013 -13.672 1.00 97.25 75 HIS A CA 1
ATOM 581 C C . HIS A 1 75 ? -1.285 -5.169 -14.966 1.00 97.25 75 HIS A C 1
ATOM 583 O O . HIS A 1 75 ? -0.225 -4.939 -15.551 1.00 97.25 75 HIS A O 1
ATOM 589 N N . PRO A 1 76 ? -2.442 -4.638 -15.415 1.00 97.19 76 PRO A N 1
ATOM 590 C CA . PRO A 1 76 ? -2.554 -3.906 -16.686 1.00 97.19 76 PRO A CA 1
ATOM 591 C C . PRO A 1 76 ? -1.537 -2.774 -16.865 1.00 97.19 76 PRO A C 1
ATOM 593 O O . PRO A 1 76 ? -0.987 -2.592 -17.950 1.00 97.19 76 PRO A O 1
ATOM 596 N N . TRP A 1 77 ? -1.217 -2.058 -15.781 1.00 97.88 77 TRP A N 1
ATOM 597 C CA . TRP A 1 77 ? -0.181 -1.020 -15.791 1.00 97.88 77 TRP A CA 1
ATOM 598 C C . TRP A 1 77 ? 1.183 -1.525 -16.278 1.00 97.88 77 TRP A C 1
ATOM 600 O O . TRP A 1 77 ? 1.892 -0.754 -16.907 1.00 97.88 77 TRP A O 1
ATOM 610 N N . ALA A 1 78 ? 1.554 -2.788 -16.050 1.00 97.12 78 ALA A N 1
ATOM 611 C CA . ALA A 1 78 ? 2.840 -3.326 -16.501 1.00 97.12 78 ALA A CA 1
ATOM 612 C C . ALA A 1 78 ? 2.963 -3.353 -18.037 1.00 97.12 78 ALA A C 1
ATOM 614 O O . ALA A 1 78 ? 4.065 -3.310 -18.577 1.00 97.12 78 ALA A O 1
ATOM 615 N N . PHE A 1 79 ? 1.829 -3.387 -18.743 1.00 96.69 79 PHE A N 1
ATOM 616 C CA . PHE A 1 79 ? 1.755 -3.369 -20.205 1.00 96.69 79 PHE A CA 1
ATOM 617 C C . PHE A 1 79 ? 1.451 -1.972 -20.745 1.00 96.69 79 PHE A C 1
ATOM 619 O O . PHE A 1 79 ? 2.020 -1.549 -21.746 1.00 96.69 79 PHE A O 1
ATOM 626 N N . GLU A 1 80 ? 0.525 -1.267 -20.097 1.00 96.88 80 GLU A N 1
ATOM 627 C CA . GLU A 1 80 ? -0.016 -0.002 -20.592 1.00 96.88 80 GLU A CA 1
ATOM 628 C C . GLU A 1 80 ? 0.806 1.207 -20.144 1.00 96.88 80 GLU A C 1
ATOM 630 O O . GLU A 1 80 ? 0.887 2.187 -20.881 1.00 96.88 80 GLU A O 1
ATOM 635 N N . ARG A 1 81 ? 1.372 1.153 -18.930 1.00 97.56 81 ARG A N 1
ATOM 636 C CA . ARG A 1 81 ? 2.046 2.257 -18.225 1.00 97.56 81 ARG A CA 1
ATOM 637 C C . ARG A 1 81 ? 3.308 1.765 -17.495 1.00 97.56 81 ARG A C 1
ATOM 639 O O . ARG A 1 81 ? 3.396 1.886 -16.268 1.00 97.56 81 ARG A O 1
ATOM 646 N N . PRO A 1 82 ? 4.286 1.177 -18.208 1.00 96.69 82 PRO A N 1
ATOM 647 C CA . PRO A 1 82 ? 5.492 0.627 -17.589 1.00 96.69 82 PRO A CA 1
ATOM 648 C C . PRO A 1 82 ? 6.301 1.671 -16.799 1.00 96.69 82 PRO A C 1
ATOM 650 O O . PRO A 1 82 ? 7.070 1.309 -15.911 1.00 96.69 82 PRO A O 1
ATOM 653 N N . GLU A 1 83 ? 6.121 2.971 -17.061 1.00 96.38 83 GLU A N 1
ATOM 654 C CA . GLU A 1 83 ? 6.722 4.070 -16.293 1.00 96.38 83 GLU A CA 1
ATOM 655 C C . GLU A 1 83 ? 6.200 4.192 -14.846 1.00 96.38 83 GLU A C 1
ATOM 657 O O . GLU A 1 83 ? 6.700 5.001 -14.062 1.00 96.38 83 GLU A O 1
ATOM 662 N N . TYR A 1 84 ? 5.180 3.415 -14.475 1.00 98.31 84 TYR A N 1
ATOM 663 C CA . TYR A 1 84 ? 4.682 3.323 -13.100 1.00 98.31 84 TYR A CA 1
ATOM 664 C C . TYR A 1 84 ? 5.492 2.362 -12.232 1.00 98.31 84 TYR A C 1
ATOM 666 O O . TYR A 1 84 ? 5.240 2.286 -11.034 1.00 98.31 84 TYR A O 1
ATOM 674 N N . PHE A 1 85 ? 6.457 1.644 -12.800 1.00 98.44 85 PHE A N 1
ATOM 675 C CA . PHE A 1 85 ? 7.227 0.623 -12.099 1.00 98.44 85 PHE A CA 1
ATOM 676 C C . PHE A 1 85 ? 8.668 1.054 -11.880 1.00 98.44 85 PHE A C 1
ATOM 678 O O . PHE A 1 85 ? 9.199 1.913 -12.588 1.00 98.44 85 PHE A O 1
ATOM 685 N N . VAL A 1 86 ? 9.320 0.431 -10.901 1.00 98.31 86 VAL A N 1
ATOM 686 C CA . VAL A 1 86 ? 10.774 0.527 -10.782 1.00 98.31 86 VAL A CA 1
ATOM 687 C C . VAL A 1 86 ? 11.395 -0.337 -11.872 1.00 98.31 86 VAL A C 1
ATOM 689 O O . VAL A 1 86 ? 11.260 -1.562 -11.870 1.00 98.31 86 VAL A O 1
ATOM 692 N N . GLN A 1 87 ? 12.045 0.318 -12.830 1.00 97.06 87 GLN A N 1
ATOM 693 C CA . GLN A 1 87 ? 12.613 -0.335 -14.004 1.00 97.06 87 GLN A CA 1
ATOM 694 C C . GLN A 1 87 ? 14.070 -0.752 -13.776 1.00 97.06 87 GLN A C 1
ATOM 696 O O . GLN A 1 87 ? 14.833 -0.106 -13.050 1.00 97.06 87 GLN A O 1
ATOM 701 N N . GLY A 1 88 ? 14.452 -1.848 -14.422 1.00 96.12 88 GLY A N 1
ATOM 702 C CA . GLY A 1 88 ? 15.830 -2.311 -14.536 1.00 96.12 88 GLY A CA 1
ATOM 703 C C . GLY A 1 88 ? 16.318 -2.269 -15.980 1.00 96.12 88 GLY A C 1
ATOM 704 O O . GLY A 1 88 ? 15.633 -1.819 -16.897 1.00 96.12 88 GLY A O 1
ATOM 705 N N . THR A 1 89 ? 17.520 -2.782 -16.184 1.00 96.81 89 THR A N 1
ATOM 706 C CA . THR A 1 89 ? 18.116 -3.026 -17.498 1.00 96.81 89 THR A CA 1
ATOM 707 C C . THR A 1 89 ? 18.151 -4.525 -17.794 1.00 96.81 89 THR A C 1
ATOM 709 O O . THR A 1 89 ? 18.057 -5.354 -16.890 1.00 96.81 89 THR A O 1
ATOM 712 N N . HIS A 1 90 ? 18.351 -4.916 -19.055 1.00 97.06 90 HIS A N 1
ATOM 713 C CA . HIS A 1 90 ? 18.580 -6.334 -19.373 1.00 97.06 90 HIS A CA 1
ATOM 714 C C . HIS A 1 90 ? 19.850 -6.891 -18.709 1.00 97.06 90 HIS A C 1
ATOM 716 O O . HIS A 1 90 ? 19.940 -8.095 -18.479 1.00 97.06 90 HIS A O 1
ATOM 722 N N . GLU A 1 91 ? 20.817 -6.033 -18.370 1.00 97.25 91 GLU A N 1
ATOM 723 C CA . GLU A 1 91 ? 21.978 -6.427 -17.573 1.00 97.25 91 GLU A CA 1
ATOM 724 C C . GLU A 1 91 ? 21.582 -6.743 -16.126 1.00 97.25 91 GLU A C 1
ATOM 726 O O . GLU A 1 91 ? 21.970 -7.793 -15.616 1.00 97.25 91 GLU A O 1
ATOM 731 N N . ASP A 1 92 ? 20.744 -5.908 -15.499 1.00 96.38 92 ASP A N 1
ATOM 732 C CA . ASP A 1 92 ? 20.195 -6.187 -14.165 1.00 96.38 92 ASP A CA 1
ATOM 733 C C . ASP A 1 92 ? 19.454 -7.537 -14.146 1.00 96.38 92 ASP A C 1
ATOM 735 O O . ASP A 1 92 ? 19.671 -8.354 -13.251 1.00 96.38 92 ASP A O 1
ATOM 739 N N . LEU A 1 93 ? 18.637 -7.813 -15.172 1.00 96.75 93 LEU A N 1
ATOM 740 C CA . LEU A 1 93 ? 17.923 -9.086 -15.315 1.00 96.75 93 LEU A CA 1
ATOM 741 C C . LEU A 1 93 ? 18.874 -10.284 -15.456 1.00 96.75 93 LEU A C 1
ATOM 743 O O . LEU A 1 93 ? 18.635 -11.338 -14.866 1.00 96.75 93 LEU A O 1
ATOM 747 N N . ALA A 1 94 ? 19.953 -10.135 -16.227 1.00 96.94 94 ALA A N 1
ATOM 748 C CA . ALA A 1 94 ? 20.941 -11.194 -16.415 1.00 96.94 94 ALA A CA 1
ATOM 749 C C . ALA A 1 94 ? 21.750 -11.478 -15.136 1.00 96.94 94 ALA A C 1
ATOM 751 O O . ALA A 1 94 ? 22.133 -12.623 -14.897 1.00 96.94 94 ALA A O 1
ATOM 752 N N . GLN A 1 95 ? 22.009 -10.452 -14.321 1.00 96.00 95 GLN A N 1
ATOM 753 C CA . GLN A 1 95 ? 22.780 -10.569 -13.080 1.00 96.00 95 GLN A CA 1
ATOM 754 C C . GLN A 1 95 ? 21.932 -11.035 -11.889 1.00 96.00 95 GLN A C 1
ATOM 756 O O . GLN A 1 95 ? 22.430 -11.769 -11.036 1.00 96.00 95 GLN A O 1
ATOM 761 N N . ALA A 1 96 ? 20.665 -10.621 -11.824 1.00 93.69 96 ALA A N 1
ATOM 762 C CA . ALA A 1 96 ? 19.774 -10.862 -10.694 1.00 93.69 96 ALA A CA 1
ATOM 763 C C . ALA A 1 96 ? 18.366 -11.249 -11.170 1.00 93.69 96 ALA A C 1
ATOM 765 O O . ALA A 1 96 ? 17.389 -10.523 -10.976 1.00 93.69 96 ALA A O 1
ATOM 766 N N . SER A 1 97 ? 18.251 -12.438 -11.765 1.00 91.75 97 SER A N 1
ATOM 767 C CA . SER A 1 97 ? 16.990 -12.968 -12.308 1.00 91.75 97 SER A CA 1
ATOM 768 C C . SER A 1 97 ? 15.902 -13.241 -11.261 1.00 91.75 97 SER A C 1
ATOM 770 O O . SER A 1 97 ? 14.757 -13.492 -11.618 1.00 91.75 97 SER A O 1
ATOM 772 N N . ASN A 1 98 ? 16.241 -13.200 -9.971 1.00 91.75 98 ASN A N 1
ATOM 773 C CA . ASN A 1 98 ? 15.288 -13.259 -8.862 1.00 91.75 98 ASN A CA 1
ATOM 774 C C . ASN A 1 98 ? 14.778 -11.875 -8.424 1.00 91.75 98 ASN A C 1
ATOM 776 O O . ASN A 1 98 ? 13.827 -11.802 -7.653 1.00 91.75 98 ASN A O 1
ATOM 780 N N . ALA A 1 99 ? 15.424 -10.791 -8.861 1.00 95.44 99 ALA A N 1
ATOM 781 C CA . ALA A 1 99 ? 15.093 -9.418 -8.482 1.00 95.44 99 ALA A CA 1
ATOM 782 C C . ALA A 1 99 ? 14.405 -8.637 -9.605 1.00 95.44 99 ALA A C 1
ATOM 784 O O . ALA A 1 99 ? 13.806 -7.599 -9.337 1.00 95.44 99 ALA A O 1
ATOM 785 N N . PHE A 1 100 ? 14.474 -9.129 -10.841 1.00 97.38 100 PHE A N 1
ATOM 786 C CA . PHE A 1 100 ? 13.878 -8.502 -12.011 1.00 97.38 100 PHE A CA 1
ATOM 787 C C . PHE A 1 100 ? 13.207 -9.543 -12.902 1.00 97.38 100 PHE A C 1
ATOM 789 O O . PHE A 1 100 ? 13.628 -10.696 -12.955 1.00 97.38 100 PHE A O 1
ATOM 796 N N . PHE A 1 101 ? 12.213 -9.101 -13.662 1.00 97.00 101 PHE A N 1
ATOM 797 C CA . PHE A 1 101 ? 11.570 -9.874 -14.718 1.00 97.00 101 PHE A CA 1
ATOM 798 C C . PHE A 1 101 ? 11.293 -8.975 -15.926 1.00 97.00 101 PHE A C 1
ATOM 800 O O . PHE A 1 101 ? 11.334 -7.750 -15.825 1.00 97.00 101 PHE A O 1
ATOM 807 N N . GLU A 1 102 ? 11.022 -9.574 -17.083 1.00 96.88 102 GLU A N 1
ATOM 808 C CA . GLU A 1 102 ? 10.695 -8.835 -18.303 1.00 96.88 102 GLU A CA 1
ATOM 809 C C . GLU A 1 102 ? 9.217 -8.991 -18.661 1.00 96.88 102 GLU A C 1
ATOM 811 O O . GLU A 1 102 ? 8.676 -10.100 -18.675 1.00 96.88 102 GLU A O 1
ATOM 816 N N . VAL A 1 103 ? 8.579 -7.875 -19.002 1.00 95.25 103 VAL A N 1
ATOM 817 C CA . VAL A 1 103 ? 7.223 -7.828 -19.545 1.00 95.25 103 VAL A CA 1
ATOM 818 C C . VAL A 1 103 ? 7.181 -6.837 -20.702 1.00 95.25 103 VAL A C 1
ATOM 820 O O . VAL A 1 103 ? 7.580 -5.683 -20.578 1.00 95.25 103 VAL A O 1
ATOM 823 N N . SER A 1 104 ? 6.729 -7.300 -21.869 1.00 92.31 104 SER A N 1
ATOM 824 C CA . SER A 1 104 ? 6.609 -6.481 -23.089 1.00 92.31 104 SER A CA 1
ATOM 825 C C . SER A 1 104 ? 7.879 -5.695 -23.461 1.00 92.31 104 SER A C 1
ATOM 827 O O . SER A 1 104 ? 7.795 -4.550 -23.899 1.00 92.31 104 SER A O 1
ATOM 829 N N . GLY A 1 105 ? 9.062 -6.289 -23.272 1.00 94.56 105 GLY A N 1
ATOM 830 C CA . GLY A 1 105 ? 10.346 -5.639 -23.556 1.00 94.56 105 GLY A CA 1
ATOM 831 C C . GLY A 1 105 ? 10.833 -4.665 -22.479 1.00 94.56 105 GLY A C 1
ATOM 832 O O . GLY A 1 105 ? 11.889 -4.065 -22.651 1.00 94.56 105 GLY A O 1
ATOM 833 N N . THR A 1 106 ? 10.093 -4.490 -21.379 1.00 97.06 106 THR A N 1
ATOM 834 C CA . THR A 1 106 ? 10.517 -3.676 -20.232 1.00 97.06 106 THR A CA 1
ATOM 835 C C . THR A 1 106 ? 10.947 -4.580 -19.086 1.00 97.06 106 THR A C 1
ATOM 837 O O . THR A 1 106 ? 10.217 -5.494 -18.701 1.00 97.06 106 THR A O 1
ATOM 840 N N . VAL A 1 107 ? 12.120 -4.309 -18.518 1.00 98.19 107 VAL A N 1
ATOM 841 C CA . VAL A 1 107 ? 12.610 -4.993 -17.318 1.00 98.19 107 VAL A CA 1
ATOM 842 C C . VAL A 1 107 ? 12.079 -4.269 -16.082 1.00 98.19 107 VAL A C 1
ATOM 844 O O . VAL A 1 107 ? 12.315 -3.074 -15.911 1.00 98.19 107 VAL A O 1
ATOM 847 N N . ILE A 1 108 ? 11.374 -4.992 -15.217 1.00 98.25 108 ILE A N 1
ATOM 848 C CA . ILE A 1 108 ? 10.722 -4.479 -14.009 1.00 98.25 108 ILE A CA 1
ATOM 849 C C . ILE A 1 108 ? 11.280 -5.199 -12.783 1.00 98.25 108 ILE A C 1
ATOM 851 O O . ILE A 1 108 ? 11.521 -6.405 -12.816 1.00 98.25 108 ILE A O 1
ATOM 855 N N . ALA A 1 109 ? 11.492 -4.456 -11.697 1.00 98.06 109 ALA A N 1
ATOM 856 C CA . ALA A 1 109 ? 11.906 -5.025 -10.424 1.00 98.06 109 ALA A CA 1
ATOM 857 C C . ALA A 1 109 ? 10.758 -5.775 -9.728 1.00 98.06 109 ALA A C 1
ATOM 859 O O . ALA A 1 109 ? 9.600 -5.349 -9.742 1.00 98.06 109 ALA A O 1
ATOM 860 N N . HIS A 1 110 ? 11.099 -6.868 -9.056 1.00 98.06 110 HIS A N 1
ATOM 861 C CA . HIS A 1 110 ? 10.216 -7.524 -8.103 1.00 98.06 110 HIS A CA 1
ATOM 862 C C . HIS A 1 110 ? 10.025 -6.673 -6.848 1.00 98.06 110 HIS A C 1
ATOM 864 O O . HIS A 1 110 ? 10.943 -5.968 -6.427 1.00 98.06 110 HIS A O 1
ATOM 870 N N . GLY A 1 111 ? 8.833 -6.743 -6.251 1.00 97.19 111 GLY A N 1
ATOM 871 C CA . GLY A 1 111 ? 8.529 -6.008 -5.024 1.00 97.19 111 GLY A CA 1
ATOM 872 C C . GLY A 1 111 ? 9.443 -6.415 -3.869 1.00 97.19 111 GLY A C 1
ATOM 873 O O . GLY A 1 111 ? 9.833 -7.577 -3.780 1.00 97.19 111 GLY A O 1
ATOM 874 N N . ARG A 1 112 ? 9.798 -5.478 -2.986 1.00 96.06 112 ARG A N 1
ATOM 875 C CA . ARG A 1 112 ? 10.572 -5.781 -1.768 1.00 96.06 112 ARG A CA 1
ATOM 876 C C . ARG A 1 112 ? 10.394 -4.735 -0.674 1.00 96.06 112 ARG A C 1
ATOM 878 O O . ARG A 1 112 ? 9.826 -3.668 -0.909 1.00 96.06 112 ARG A O 1
ATOM 885 N N . ASP A 1 113 ? 10.976 -5.032 0.481 1.00 95.44 113 ASP A N 1
ATOM 886 C CA . ASP A 1 113 ? 11.340 -4.073 1.522 1.00 95.44 113 ASP A CA 1
ATOM 887 C C . ASP A 1 113 ? 12.888 -3.978 1.660 1.00 95.44 113 ASP A C 1
ATOM 889 O O . ASP A 1 113 ? 13.609 -4.682 0.941 1.00 95.44 113 ASP A O 1
ATOM 893 N N . PRO A 1 114 ? 13.436 -3.094 2.523 1.00 94.38 114 PRO A N 1
ATOM 894 C CA . PRO A 1 114 ? 14.885 -2.924 2.686 1.00 94.38 114 PRO A CA 1
ATOM 895 C C . PRO A 1 114 ? 15.635 -4.120 3.296 1.00 94.38 114 PRO A C 1
ATOM 897 O O . PRO A 1 114 ? 16.858 -4.200 3.169 1.00 94.38 114 PRO A O 1
ATOM 900 N N . TYR A 1 115 ? 14.943 -5.005 4.012 1.00 93.00 115 TYR A N 1
ATOM 901 C CA . TYR A 1 115 ? 15.536 -6.017 4.890 1.00 93.00 115 TYR A CA 1
ATOM 902 C C . TYR A 1 115 ? 15.385 -7.444 4.361 1.00 93.00 115 TYR A C 1
ATOM 904 O O . TYR A 1 115 ? 16.157 -8.321 4.757 1.00 93.00 115 TYR A O 1
ATOM 912 N N . PHE A 1 116 ? 14.434 -7.681 3.457 1.00 91.25 116 PHE A N 1
ATOM 913 C CA . PHE A 1 116 ? 14.154 -9.000 2.901 1.00 91.25 116 PHE A CA 1
ATOM 914 C C . PHE A 1 116 ? 14.475 -9.109 1.398 1.00 91.25 116 PHE A C 1
ATOM 916 O O . PHE A 1 116 ? 14.520 -8.112 0.672 1.00 91.25 116 PHE A O 1
ATOM 923 N N . PRO A 1 117 ? 14.732 -10.335 0.895 1.00 92.56 117 PRO A N 1
ATOM 924 C CA . PRO A 1 117 ? 14.865 -10.577 -0.538 1.00 92.56 117 PRO A CA 1
ATOM 925 C C . PRO A 1 117 ? 13.597 -10.183 -1.319 1.00 92.56 117 PRO A C 1
ATOM 927 O O . PRO A 1 117 ? 12.510 -10.187 -0.742 1.00 92.56 117 PRO A O 1
ATOM 930 N N . PRO A 1 118 ? 13.706 -9.916 -2.635 1.00 94.38 118 PRO A N 1
ATOM 931 C CA . PRO A 1 118 ? 12.545 -9.615 -3.466 1.00 94.38 118 PRO A CA 1
ATOM 932 C C . PRO A 1 118 ? 11.485 -10.719 -3.458 1.00 94.38 118 PRO A C 1
ATOM 934 O O . PRO A 1 118 ? 11.807 -11.909 -3.513 1.00 94.38 118 PRO A O 1
ATOM 937 N N . TRP A 1 119 ? 10.221 -10.307 -3.441 1.00 94.12 119 TRP A N 1
ATOM 938 C CA . TRP A 1 119 ? 9.059 -11.174 -3.565 1.00 94.12 119 TRP A CA 1
ATOM 939 C C . TRP A 1 119 ? 8.822 -11.506 -5.047 1.00 94.12 119 TRP A C 1
ATOM 941 O O . TRP A 1 119 ? 8.497 -10.618 -5.842 1.00 94.12 119 TRP A O 1
ATOM 951 N N . PRO A 1 120 ? 8.980 -12.777 -5.455 1.00 89.50 120 PRO A N 1
ATOM 952 C CA . PRO A 1 120 ? 9.010 -13.158 -6.868 1.00 89.50 120 PRO A CA 1
ATOM 953 C C . PRO A 1 120 ? 7.641 -13.075 -7.559 1.00 89.50 120 PRO A C 1
ATOM 955 O O . PRO A 1 120 ? 7.551 -13.194 -8.778 1.00 89.50 120 PRO A O 1
ATOM 958 N N . ASP A 1 121 ? 6.557 -12.920 -6.801 1.00 90.69 121 ASP A N 1
ATOM 959 C CA . ASP A 1 121 ? 5.183 -12.933 -7.293 1.00 90.69 121 ASP A CA 1
ATOM 960 C C . ASP A 1 121 ? 4.557 -11.547 -7.434 1.00 90.69 121 ASP A C 1
ATOM 962 O O . ASP A 1 121 ? 3.364 -11.462 -7.729 1.00 90.69 121 ASP A O 1
ATOM 966 N N . VAL A 1 122 ? 5.335 -10.476 -7.262 1.00 96.56 122 VAL A N 1
ATOM 967 C CA . VAL A 1 122 ? 4.844 -9.095 -7.336 1.00 96.56 122 VAL A CA 1
ATOM 968 C C . VAL A 1 122 ? 5.819 -8.177 -8.070 1.00 96.56 122 VAL A C 1
ATOM 970 O O . VAL A 1 122 ? 7.030 -8.397 -8.083 1.00 96.56 122 VAL A O 1
ATOM 973 N N . ALA A 1 123 ? 5.275 -7.147 -8.708 1.00 98.06 123 ALA A N 1
ATOM 974 C CA . ALA A 1 123 ? 5.974 -6.127 -9.472 1.00 98.06 123 ALA A CA 1
ATOM 975 C C . ALA A 1 123 ? 6.009 -4.812 -8.694 1.00 98.06 123 ALA A C 1
ATOM 977 O O . ALA A 1 123 ? 4.971 -4.327 -8.233 1.00 98.06 123 ALA A O 1
ATOM 978 N N . GLN A 1 124 ? 7.199 -4.229 -8.559 1.00 98.50 124 GLN A N 1
ATOM 979 C CA . GLN A 1 124 ? 7.401 -3.034 -7.754 1.00 98.50 124 GLN A CA 1
ATOM 980 C C . GLN A 1 124 ? 6.850 -1.783 -8.446 1.00 98.50 124 GLN A C 1
ATOM 982 O O . GLN A 1 124 ? 7.363 -1.349 -9.482 1.00 98.50 124 GLN A O 1
ATO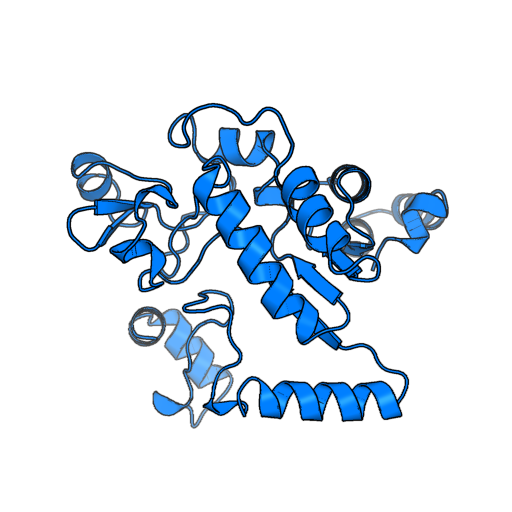M 987 N N . LEU A 1 125 ? 5.882 -1.134 -7.801 1.00 98.69 125 LEU A N 1
ATOM 988 C CA . LEU A 1 125 ? 5.409 0.192 -8.182 1.00 98.69 125 LEU A CA 1
ATOM 989 C C . LEU A 1 125 ? 6.429 1.268 -7.786 1.00 98.69 125 LEU A C 1
ATOM 991 O O . LEU A 1 125 ? 7.056 1.173 -6.734 1.00 98.69 125 LEU A O 1
ATOM 995 N N . ASN A 1 126 ? 6.588 2.306 -8.607 1.00 98.50 126 ASN A N 1
ATOM 996 C CA . ASN A 1 126 ? 7.461 3.444 -8.333 1.00 98.50 126 ASN A CA 1
ATOM 997 C C . ASN A 1 126 ? 6.695 4.574 -7.627 1.00 98.50 126 ASN A C 1
ATOM 999 O O . ASN A 1 126 ? 6.128 5.449 -8.283 1.00 98.50 126 ASN A O 1
ATOM 1003 N N . ALA A 1 127 ? 6.749 4.611 -6.295 1.00 97.94 127 ALA A N 1
ATOM 1004 C CA . ALA A 1 127 ? 6.093 5.634 -5.479 1.00 97.94 127 ALA A CA 1
ATOM 1005 C C . ALA A 1 127 ? 6.506 7.082 -5.817 1.00 97.94 127 ALA A C 1
ATOM 1007 O O . ALA A 1 127 ? 5.805 8.019 -5.433 1.00 97.94 127 ALA A O 1
ATOM 1008 N N . PHE A 1 128 ? 7.619 7.295 -6.528 1.00 98.00 128 PHE A N 1
ATOM 1009 C CA . PHE A 1 128 ? 8.071 8.625 -6.952 1.00 98.00 128 PHE A CA 1
ATOM 1010 C C . PHE A 1 128 ? 7.457 9.068 -8.285 1.00 98.00 128 PHE A C 1
ATOM 1012 O O . PHE A 1 128 ? 7.524 10.245 -8.625 1.00 98.00 128 PHE A O 1
ATOM 1019 N N . SER A 1 129 ? 6.804 8.167 -9.026 1.00 97.88 129 SER A N 1
ATOM 1020 C CA . SER A 1 129 ? 6.142 8.492 -10.291 1.00 97.88 129 SER A CA 1
ATOM 1021 C C . SER A 1 129 ? 4.891 9.356 -10.055 1.00 97.88 129 SER A C 1
ATOM 1023 O O . SER A 1 129 ? 3.898 8.862 -9.508 1.00 97.88 129 SER A O 1
ATOM 1025 N N . PRO A 1 130 ? 4.848 10.620 -10.530 1.00 97.25 130 PRO A N 1
ATOM 1026 C CA . PRO A 1 130 ? 3.670 11.475 -10.355 1.00 97.25 130 PRO A CA 1
ATOM 1027 C C . PRO A 1 130 ? 2.433 10.924 -11.074 1.00 97.25 130 PRO A C 1
ATOM 1029 O O . PRO A 1 130 ? 1.299 11.175 -10.674 1.00 97.25 130 PRO A O 1
ATOM 1032 N N . GLY A 1 131 ? 2.644 10.188 -12.172 1.00 97.75 131 GLY A N 1
ATOM 1033 C CA . GLY A 1 131 ? 1.568 9.512 -12.892 1.00 97.75 131 GLY A CA 1
ATOM 1034 C C . GLY A 1 131 ? 0.932 8.405 -12.058 1.00 97.75 131 GLY A C 1
ATOM 1035 O O . GLY A 1 131 ? -0.294 8.329 -11.988 1.00 97.75 131 GLY A O 1
ATOM 1036 N N . LEU A 1 132 ? 1.757 7.609 -11.375 1.00 98.25 132 LEU A N 1
ATOM 1037 C CA . LEU A 1 132 ? 1.278 6.553 -10.493 1.00 98.25 132 LEU A CA 1
ATOM 1038 C C . LEU A 1 132 ? 0.541 7.119 -9.275 1.00 98.25 132 LEU A C 1
ATOM 1040 O O . LEU A 1 132 ? -0.548 6.645 -8.977 1.00 98.25 132 LEU A O 1
ATOM 1044 N N . ARG A 1 133 ? 1.070 8.160 -8.613 1.00 98.31 133 ARG A N 1
ATOM 1045 C CA . ARG A 1 133 ? 0.394 8.797 -7.462 1.00 98.31 133 ARG A CA 1
ATOM 1046 C C . ARG A 1 133 ? -1.030 9.246 -7.802 1.00 98.31 133 ARG A C 1
ATOM 1048 O O . ARG A 1 133 ? -1.963 8.967 -7.051 1.00 98.31 133 ARG A O 1
ATOM 1055 N N . ARG A 1 134 ? -1.222 9.855 -8.981 1.00 98.06 134 ARG A N 1
ATOM 1056 C CA . ARG A 1 134 ? -2.559 10.213 -9.492 1.00 98.06 134 ARG A CA 1
ATOM 1057 C C . ARG A 1 134 ? -3.435 8.986 -9.743 1.00 98.06 134 ARG A C 1
ATOM 1059 O O . ARG A 1 134 ? -4.573 8.961 -9.284 1.00 98.06 134 ARG A O 1
ATOM 1066 N N . ALA A 1 135 ? -2.903 7.968 -10.421 1.00 98.19 135 ALA A N 1
ATOM 1067 C CA . ALA A 1 135 ? -3.641 6.739 -10.717 1.00 98.19 135 ALA A CA 1
ATOM 1068 C C . ALA A 1 135 ? -4.063 5.984 -9.442 1.00 98.19 135 ALA A C 1
ATOM 1070 O O . ALA A 1 135 ? -5.161 5.431 -9.379 1.00 98.19 135 ALA A O 1
ATOM 1071 N N . VAL A 1 136 ? -3.224 5.992 -8.404 1.00 98.25 136 VAL A N 1
ATOM 1072 C CA . VAL A 1 136 ? -3.556 5.438 -7.087 1.00 98.25 136 VAL A CA 1
ATOM 1073 C C . VAL A 1 136 ? -4.656 6.252 -6.412 1.00 98.25 136 VAL A C 1
ATOM 1075 O O . VAL A 1 136 ? -5.598 5.656 -5.901 1.00 98.25 136 VAL A O 1
ATOM 1078 N N . GLY A 1 137 ? -4.597 7.587 -6.448 1.00 97.88 137 GLY A N 1
ATOM 1079 C CA . GLY A 1 137 ? -5.678 8.431 -5.927 1.00 97.88 137 GLY A CA 1
ATOM 1080 C C . GLY A 1 137 ? -7.030 8.136 -6.589 1.00 97.88 137 GLY A C 1
ATOM 1081 O O . GLY A 1 137 ? -8.033 7.963 -5.901 1.00 97.88 137 GLY A O 1
ATOM 1082 N N . GLU A 1 138 ? -7.054 7.996 -7.918 1.00 97.19 138 GLU A N 1
ATOM 1083 C CA . GLU A 1 138 ? -8.250 7.593 -8.677 1.00 97.19 138 GLU A CA 1
ATOM 1084 C C . GLU A 1 138 ? -8.738 6.192 -8.283 1.00 97.19 138 GLU A C 1
ATOM 1086 O O . GLU A 1 138 ? -9.930 5.986 -8.061 1.00 97.19 138 GLU A O 1
ATOM 1091 N N . THR A 1 139 ? -7.812 5.242 -8.139 1.00 97.56 139 THR A N 1
ATOM 1092 C CA . THR A 1 139 ? -8.113 3.871 -7.710 1.00 97.56 139 THR A CA 1
ATOM 1093 C C . THR A 1 139 ? -8.723 3.847 -6.309 1.00 97.56 139 THR A C 1
ATOM 1095 O O . THR A 1 139 ? -9.723 3.172 -6.078 1.00 97.56 139 THR A O 1
ATOM 1098 N N . LEU A 1 140 ? -8.162 4.612 -5.373 1.00 98.00 140 LEU A N 1
ATOM 1099 C CA . LEU A 1 140 ? -8.650 4.676 -4.002 1.00 98.00 140 LEU A CA 1
ATOM 1100 C C . LEU A 1 140 ? -10.023 5.330 -3.891 1.00 98.00 140 LEU A C 1
ATOM 1102 O O . LEU A 1 140 ? -10.815 4.868 -3.077 1.00 98.00 140 LEU A O 1
ATOM 1106 N N . ASN A 1 141 ? -10.349 6.327 -4.721 1.00 97.25 141 ASN A N 1
ATOM 1107 C CA . ASN A 1 141 ? -11.716 6.860 -4.772 1.00 97.25 141 ASN A CA 1
ATOM 1108 C C . ASN A 1 141 ? -12.726 5.740 -5.090 1.00 97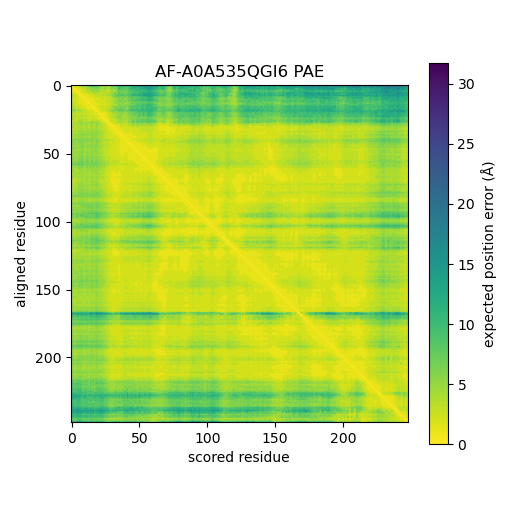.25 141 ASN A C 1
ATOM 1110 O O . ASN A 1 141 ? -13.710 5.579 -4.373 1.00 97.25 141 ASN A O 1
ATOM 1114 N N . LEU A 1 142 ? -12.430 4.882 -6.076 1.00 96.00 142 LEU A N 1
ATOM 1115 C CA . LEU A 1 142 ? -13.290 3.740 -6.429 1.00 96.00 142 LEU A CA 1
ATOM 1116 C C . LEU A 1 142 ? -13.380 2.680 -5.318 1.00 96.00 142 LEU A C 1
ATOM 1118 O O . LEU A 1 142 ? -14.427 2.059 -5.126 1.00 96.00 142 LEU A O 1
ATOM 1122 N N . VAL A 1 143 ? -12.289 2.441 -4.586 1.00 97.06 143 VAL A N 1
ATOM 1123 C CA . VAL A 1 143 ? -12.281 1.490 -3.461 1.00 97.06 143 VAL A CA 1
ATOM 1124 C C . VAL A 1 143 ? -13.101 2.035 -2.290 1.00 97.06 143 VAL A C 1
ATOM 1126 O O . VAL A 1 143 ? -13.942 1.322 -1.742 1.00 97.06 143 VAL A O 1
ATOM 1129 N N . VAL A 1 144 ? -12.908 3.308 -1.938 1.00 96.75 144 VAL A N 1
ATOM 1130 C CA . VAL A 1 144 ? -13.586 3.979 -0.819 1.00 96.75 144 VAL A CA 1
ATOM 1131 C C . VAL A 1 144 ? -15.093 4.118 -1.053 1.00 96.75 144 VAL A C 1
ATOM 1133 O O . VAL A 1 144 ? -15.869 4.075 -0.100 1.00 96.75 144 VAL A O 1
ATOM 1136 N N . GLU A 1 145 ? -15.558 4.180 -2.302 1.00 95.62 145 GLU A N 1
ATOM 1137 C CA . GLU A 1 145 ? -16.992 4.070 -2.608 1.00 95.62 145 GLU A CA 1
ATOM 1138 C C . GLU A 1 145 ? -17.613 2.756 -2.096 1.00 95.62 145 GLU A C 1
ATOM 1140 O O . GLU A 1 145 ? -18.806 2.707 -1.778 1.00 95.62 145 GLU A O 1
ATOM 1145 N N . GLN A 1 146 ? -16.815 1.696 -1.942 1.00 96.56 146 GLN A N 1
ATOM 1146 C CA . GLN A 1 146 ? -17.279 0.364 -1.558 1.00 96.56 146 GLN A CA 1
ATOM 1147 C C . GLN A 1 146 ? -16.995 -0.018 -0.099 1.00 96.56 146 GLN A C 1
ATOM 1149 O O . GLN A 1 146 ? -17.453 -1.076 0.336 1.00 96.56 146 GLN A O 1
ATOM 1154 N N . CYS A 1 147 ? -16.327 0.828 0.688 1.00 97.56 147 CYS A N 1
ATOM 1155 C CA . CYS A 1 147 ? -16.015 0.557 2.095 1.00 97.56 147 CYS A CA 1
ATOM 1156 C C . CYS A 1 147 ? -16.149 1.796 2.996 1.00 97.56 147 CYS A C 1
ATOM 1158 O O . CYS A 1 147 ? -16.465 2.895 2.545 1.00 97.56 147 CYS A O 1
ATOM 1160 N N . ASP A 1 148 ? -15.986 1.603 4.305 1.00 97.12 148 ASP A N 1
ATOM 1161 C CA . ASP A 1 148 ? -15.960 2.688 5.296 1.00 97.12 148 ASP A CA 1
ATOM 1162 C C . ASP A 1 148 ? -14.523 3.111 5.645 1.00 97.12 148 ASP A C 1
ATOM 1164 O O . ASP A 1 148 ? -14.295 4.205 6.162 1.00 97.12 148 ASP A O 1
ATOM 1168 N N . GLY A 1 149 ? -13.549 2.247 5.358 1.00 97.38 149 GLY A N 1
ATOM 1169 C CA . GLY A 1 149 ? -12.135 2.522 5.537 1.00 97.38 149 GLY A CA 1
ATOM 1170 C C . GLY A 1 149 ? -11.250 1.567 4.755 1.00 97.38 149 GLY A C 1
ATOM 1171 O O . GLY A 1 149 ? -11.708 0.534 4.258 1.00 97.38 149 GLY A O 1
ATOM 1172 N N . ILE A 1 150 ? -9.971 1.903 4.678 1.00 98.12 150 ILE A N 1
ATOM 1173 C CA . ILE A 1 150 ? -8.953 1.050 4.078 1.00 98.12 150 ILE A CA 1
ATOM 1174 C C . ILE A 1 150 ? -7.802 0.807 5.049 1.00 98.12 150 ILE A C 1
ATOM 1176 O O . ILE A 1 150 ? -7.370 1.723 5.749 1.00 98.12 150 ILE A O 1
ATOM 1180 N N . ARG A 1 151 ? -7.303 -0.427 5.072 1.00 98.56 151 ARG A N 1
ATOM 1181 C CA . ARG A 1 151 ? -5.998 -0.770 5.628 1.00 98.56 151 ARG A CA 1
ATOM 1182 C C . ARG A 1 151 ? -4.975 -0.672 4.504 1.00 98.56 151 ARG A C 1
ATOM 1184 O O . ARG A 1 151 ? -5.082 -1.388 3.516 1.00 98.56 151 ARG A O 1
ATOM 1191 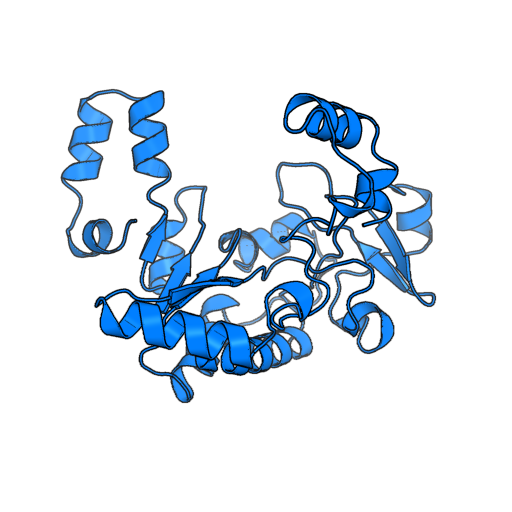N N . CYS A 1 152 ? -3.985 0.192 4.657 1.00 98.50 152 CYS A N 1
ATOM 1192 C CA . CYS A 1 152 ? -2.844 0.275 3.760 1.00 98.50 152 CYS A CA 1
ATOM 1193 C C . CYS A 1 152 ? -1.770 -0.706 4.229 1.00 98.50 152 CYS A C 1
ATOM 1195 O O . CYS A 1 152 ? -1.166 -0.506 5.285 1.00 98.50 152 CYS A O 1
ATOM 1197 N N . ASP A 1 153 ? -1.557 -1.747 3.433 1.00 98.31 153 ASP A N 1
ATOM 1198 C CA . ASP A 1 153 ? -0.522 -2.753 3.632 1.00 98.31 153 ASP A CA 1
ATOM 1199 C C . ASP A 1 153 ? 0.875 -2.129 3.532 1.00 98.31 153 ASP A C 1
ATOM 1201 O O . ASP A 1 153 ? 1.135 -1.303 2.648 1.00 98.31 153 ASP A O 1
ATOM 1205 N N . MET A 1 154 ? 1.757 -2.507 4.458 1.00 97.19 154 MET A N 1
ATOM 1206 C CA . MET A 1 154 ? 3.160 -2.099 4.530 1.00 97.19 154 MET A CA 1
ATOM 1207 C C . MET A 1 154 ? 3.359 -0.597 4.262 1.00 97.19 154 MET A C 1
ATOM 1209 O O . MET A 1 154 ? 4.221 -0.188 3.478 1.00 97.19 154 MET A O 1
ATOM 1213 N N . ALA A 1 155 ? 2.534 0.248 4.890 1.00 98.44 155 ALA A N 1
ATOM 1214 C CA . ALA A 1 155 ? 2.398 1.655 4.522 1.00 98.44 155 ALA A CA 1
ATOM 1215 C C . ALA A 1 155 ? 3.718 2.431 4.642 1.00 98.44 155 ALA A C 1
ATOM 1217 O O . ALA A 1 155 ? 3.990 3.324 3.836 1.00 98.44 155 ALA A O 1
ATOM 1218 N N . MET A 1 156 ? 4.570 2.069 5.601 1.00 98.12 156 MET A N 1
ATOM 1219 C CA . MET A 1 156 ? 5.874 2.704 5.798 1.00 98.12 156 MET A CA 1
ATOM 1220 C C . MET A 1 156 ? 6.830 2.541 4.610 1.00 98.12 156 MET A C 1
ATOM 1222 O O . MET A 1 156 ? 7.703 3.384 4.429 1.00 98.12 156 MET A O 1
ATOM 1226 N N . LEU A 1 157 ? 6.652 1.520 3.759 1.00 98.44 157 LEU A N 1
ATOM 1227 C CA . LEU A 1 157 ? 7.497 1.328 2.573 1.00 98.44 157 LEU A CA 1
ATOM 1228 C C . LEU A 1 157 ? 7.393 2.486 1.577 1.00 98.44 157 LEU A C 1
ATOM 1230 O O . LEU A 1 157 ? 8.306 2.694 0.787 1.00 98.44 157 LEU A O 1
ATOM 1234 N N . LEU A 1 158 ? 6.293 3.238 1.622 1.00 98.38 158 LEU A N 1
ATOM 1235 C CA . LEU A 1 158 ? 5.993 4.325 0.694 1.00 98.38 158 LEU A CA 1
ATOM 1236 C C . LEU A 1 158 ? 6.437 5.696 1.227 1.00 98.38 158 LEU A C 1
ATOM 1238 O O . LEU A 1 158 ? 6.289 6.690 0.516 1.00 98.38 158 LEU A O 1
ATOM 1242 N N . LEU A 1 159 ? 6.970 5.770 2.453 1.00 98.56 159 LEU A N 1
ATOM 1243 C CA . LEU A 1 159 ? 7.624 6.981 2.952 1.00 98.56 159 LEU A CA 1
ATOM 1244 C C . LEU A 1 159 ? 8.826 7.291 2.067 1.00 98.56 159 LEU A C 1
ATOM 1246 O O . LEU A 1 159 ? 9.622 6.393 1.775 1.00 98.56 159 LEU A O 1
ATOM 1250 N N . ASN A 1 160 ? 8.976 8.549 1.643 1.00 97.81 160 ASN A N 1
ATOM 1251 C CA . ASN A 1 160 ? 9.931 8.866 0.583 1.00 97.81 160 ASN A CA 1
ATOM 1252 C C . ASN A 1 160 ? 11.366 8.442 0.943 1.00 97.81 160 ASN A C 1
ATOM 1254 O O . ASN A 1 160 ? 12.063 7.863 0.110 1.00 97.81 160 ASN A O 1
ATOM 1258 N N . HIS A 1 161 ? 11.777 8.652 2.197 1.00 96.81 161 HIS A N 1
ATOM 1259 C CA . HIS A 1 161 ? 13.119 8.306 2.671 1.00 96.81 161 HIS A CA 1
ATOM 1260 C C . HIS A 1 161 ? 13.382 6.786 2.693 1.00 96.81 161 HIS A C 1
ATOM 1262 O O . HIS A 1 161 ? 14.484 6.343 2.367 1.00 96.81 161 HIS A O 1
ATOM 1268 N N . ILE A 1 162 ? 12.375 5.969 3.026 1.00 97.75 162 ILE A N 1
ATOM 1269 C CA . ILE A 1 162 ? 12.472 4.500 2.978 1.00 97.75 162 ILE A CA 1
ATOM 1270 C C . ILE A 1 162 ? 12.488 4.020 1.535 1.00 97.75 162 ILE A C 1
ATOM 1272 O O . ILE A 1 162 ? 13.296 3.159 1.176 1.00 97.75 162 ILE A O 1
ATOM 1276 N N . PHE A 1 163 ? 11.624 4.583 0.695 1.00 97.88 163 PHE A N 1
ATOM 1277 C CA . PHE A 1 163 ? 11.527 4.203 -0.705 1.00 97.88 163 PHE A CA 1
ATOM 1278 C C . PHE A 1 163 ? 12.827 4.520 -1.461 1.00 97.88 163 PHE A C 1
ATOM 1280 O O . PHE A 1 163 ? 13.360 3.667 -2.174 1.00 97.88 163 PHE A O 1
ATOM 1287 N N . GLU A 1 164 ? 13.397 5.707 -1.238 1.00 96.50 164 GLU A N 1
ATOM 1288 C CA . GLU A 1 164 ? 14.692 6.113 -1.787 1.00 96.50 164 GLU A CA 1
ATOM 1289 C C . GLU A 1 164 ? 15.821 5.186 -1.322 1.00 96.50 164 GLU A C 1
ATOM 1291 O O . GLU A 1 164 ? 16.592 4.695 -2.152 1.00 96.50 164 GLU A O 1
ATOM 1296 N N . HIS A 1 165 ? 15.887 4.883 -0.020 1.00 95.75 165 HIS A N 1
ATOM 1297 C CA . HIS A 1 165 ? 16.875 3.952 0.524 1.00 95.75 165 HIS A CA 1
ATOM 1298 C C . HIS A 1 165 ? 16.752 2.555 -0.100 1.00 95.75 165 HIS A C 1
ATOM 1300 O O . HIS A 1 165 ? 17.754 1.953 -0.491 1.00 95.75 165 HIS A O 1
ATOM 1306 N N . THR A 1 166 ? 15.521 2.062 -0.249 1.00 96.88 166 THR A N 1
ATOM 1307 C CA . THR A 1 166 ? 15.235 0.741 -0.820 1.00 96.88 166 THR A CA 1
ATOM 1308 C C . THR A 1 166 ? 15.695 0.653 -2.268 1.00 96.88 166 THR A C 1
ATOM 1310 O O . THR A 1 166 ? 16.224 -0.376 -2.680 1.00 96.88 166 THR A O 1
ATOM 1313 N N . TRP A 1 167 ? 15.513 1.703 -3.067 1.00 95.62 167 TRP A N 1
ATOM 1314 C CA . TRP A 1 167 ? 15.708 1.633 -4.520 1.00 95.62 167 TRP A CA 1
ATOM 1315 C C . TRP A 1 167 ? 16.951 2.350 -5.046 1.00 95.62 167 TRP A C 1
ATOM 1317 O O . TRP A 1 167 ? 17.248 2.238 -6.236 1.00 95.62 167 TRP A O 1
ATOM 1327 N N . ASN A 1 168 ? 17.710 3.015 -4.172 1.00 88.12 168 ASN A N 1
ATOM 1328 C CA . ASN A 1 168 ? 19.067 3.518 -4.398 1.00 88.12 168 ASN A CA 1
ATOM 1329 C C . ASN A 1 168 ? 19.256 4.210 -5.765 1.00 88.12 168 ASN A C 1
ATOM 1331 O O . ASN A 1 168 ? 20.045 3.770 -6.604 1.00 88.12 168 ASN A O 1
ATOM 1335 N N . GLY A 1 169 ? 18.482 5.270 -6.012 1.00 84.06 169 GLY A N 1
ATOM 1336 C CA . GLY A 1 169 ? 18.593 6.097 -7.221 1.00 84.06 169 GLY A CA 1
ATOM 1337 C C . GLY A 1 169 ? 17.888 5.562 -8.476 1.00 84.06 169 GLY A C 1
ATOM 1338 O O . GLY A 1 169 ? 17.977 6.190 -9.527 1.00 84.06 169 GLY A O 1
ATOM 1339 N N . ARG A 1 170 ? 17.152 4.443 -8.398 1.00 90.56 170 ARG A N 1
ATOM 1340 C CA . ARG A 1 170 ? 16.394 3.875 -9.540 1.00 90.56 170 ARG A CA 1
ATOM 1341 C C . ARG A 1 170 ? 14.980 4.440 -9.722 1.00 90.56 170 ARG A C 1
ATOM 1343 O O . ARG A 1 170 ? 14.263 4.018 -10.622 1.00 90.56 170 ARG A O 1
ATOM 1350 N N . VAL A 1 171 ? 14.563 5.363 -8.860 1.00 93.56 171 VAL A N 1
ATOM 1351 C CA . VAL A 1 171 ? 13.161 5.810 -8.740 1.00 93.56 171 VAL A CA 1
ATOM 1352 C C . VAL A 1 171 ? 12.898 7.202 -9.315 1.00 93.56 171 VAL A C 1
ATOM 1354 O O . VAL A 1 171 ? 11.748 7.630 -9.372 1.00 93.56 171 VAL A O 1
ATOM 1357 N N . GLY A 1 172 ? 13.931 7.866 -9.841 1.00 91.88 172 GLY A N 1
ATOM 1358 C CA . GLY A 1 172 ? 13.832 9.207 -10.416 1.00 91.88 172 GLY A CA 1
ATOM 1359 C C . GLY A 1 172 ? 14.027 10.312 -9.377 1.00 91.88 172 GLY A C 1
ATOM 1360 O O . GLY A 1 172 ? 14.706 10.113 -8.372 1.00 91.88 172 GLY A O 1
ATOM 1361 N N . GLU A 1 173 ? 13.474 11.493 -9.654 1.00 93.69 173 GLU A N 1
ATOM 1362 C CA . GLU A 1 173 ? 13.594 12.660 -8.775 1.00 93.69 173 GLU A CA 1
ATOM 1363 C C . GLU A 1 173 ? 12.775 12.490 -7.493 1.00 93.69 173 GLU A C 1
ATOM 1365 O O . GLU A 1 173 ? 11.644 12.003 -7.526 1.00 93.69 173 GLU A O 1
ATOM 1370 N N . HIS A 1 174 ? 13.341 12.933 -6.368 1.00 95.81 174 HIS A N 1
ATOM 1371 C CA . HIS A 1 174 ? 12.665 12.912 -5.077 1.00 95.81 174 HIS A CA 1
ATOM 1372 C C . HIS A 1 174 ? 11.432 13.837 -5.099 1.00 95.81 174 HIS A C 1
ATOM 1374 O O . HIS A 1 174 ? 11.577 15.042 -5.340 1.00 95.81 174 HIS A O 1
ATOM 1380 N N . PRO A 1 175 ? 10.219 13.326 -4.821 1.00 96.06 175 PRO A N 1
ATOM 1381 C CA . PRO A 1 175 ? 9.008 14.136 -4.798 1.00 96.06 175 PRO A CA 1
ATOM 1382 C C . PRO A 1 175 ? 9.056 15.195 -3.689 1.00 96.06 175 PRO A C 1
ATOM 1384 O O . PRO A 1 175 ? 9.585 14.928 -2.611 1.00 96.06 175 PRO A O 1
ATOM 1387 N N . PRO A 1 176 ? 8.493 16.395 -3.904 1.00 95.00 176 PRO A N 1
ATOM 1388 C CA . PRO A 1 176 ? 8.487 17.442 -2.882 1.00 95.00 176 PRO A CA 1
ATOM 1389 C C . PRO A 1 176 ? 7.544 17.131 -1.709 1.00 95.00 176 PRO A C 1
ATOM 1391 O O . PRO A 1 176 ? 7.768 17.615 -0.606 1.00 95.00 176 PRO A O 1
ATOM 1394 N N . GLU A 1 177 ? 6.502 16.330 -1.945 1.00 97.25 177 GLU A N 1
ATOM 1395 C CA . GLU A 1 177 ? 5.502 15.941 -0.949 1.00 97.25 177 GLU A CA 1
ATOM 1396 C C . GLU A 1 177 ? 5.618 14.452 -0.598 1.00 97.25 177 GLU A C 1
ATOM 1398 O O . GLU A 1 177 ? 5.958 13.609 -1.440 1.00 97.25 177 GLU A O 1
ATOM 1403 N N . GLU A 1 178 ? 5.284 14.109 0.646 1.00 98.44 178 GLU A N 1
ATOM 1404 C CA . GLU A 1 178 ? 5.178 12.713 1.076 1.00 98.44 178 GLU A CA 1
ATOM 1405 C C . GLU A 1 178 ? 4.047 11.986 0.351 1.00 98.44 178 GLU A C 1
ATOM 1407 O O . GLU A 1 178 ? 2.944 12.523 0.202 1.00 98.44 178 GLU A O 1
ATOM 1412 N N . TYR A 1 179 ? 4.315 10.740 -0.054 1.00 98.50 179 TYR A N 1
ATOM 1413 C CA . TYR A 1 179 ? 3.384 9.913 -0.828 1.00 98.50 179 TYR A CA 1
ATOM 1414 C C . TYR A 1 179 ? 1.988 9.882 -0.196 1.00 98.50 179 TYR A C 1
ATOM 1416 O O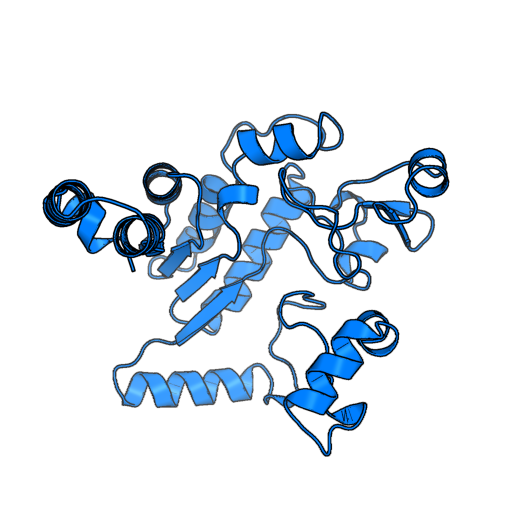 . TYR A 1 179 ? 0.990 10.199 -0.845 1.00 98.50 179 TYR A O 1
ATOM 1424 N N . TRP A 1 180 ? 1.917 9.569 1.099 1.00 98.62 180 TRP A N 1
ATOM 1425 C CA . TRP A 1 180 ? 0.643 9.457 1.806 1.00 98.62 180 TRP A CA 1
ATOM 1426 C C . TRP A 1 180 ? -0.067 10.788 1.994 1.00 98.62 180 TRP A C 1
ATOM 1428 O O . TRP A 1 180 ? -1.288 10.832 1.866 1.00 98.62 180 TRP A O 1
ATOM 1438 N N . ARG A 1 181 ? 0.671 11.881 2.223 1.00 98.56 181 ARG A N 1
ATOM 1439 C CA . ARG A 1 181 ? 0.062 13.212 2.334 1.00 98.56 181 ARG A CA 1
ATOM 1440 C C . ARG A 1 181 ? -0.640 13.583 1.035 1.00 98.56 181 ARG A C 1
ATOM 1442 O O . ARG A 1 181 ? -1.777 14.048 1.082 1.00 98.56 181 ARG A O 1
ATOM 1449 N N . GLU A 1 182 ? 0.007 13.353 -0.102 1.00 98.25 182 GLU A N 1
ATOM 1450 C CA . GLU A 1 182 ? -0.558 13.622 -1.425 1.00 98.25 182 GLU A CA 1
ATOM 1451 C C . GLU A 1 182 ? -1.784 12.737 -1.700 1.00 98.25 182 GLU A C 1
ATOM 1453 O O . GLU A 1 182 ? -2.874 13.247 -1.976 1.00 98.25 182 GLU A O 1
ATOM 1458 N N . VAL A 1 183 ? -1.631 11.418 -1.556 1.00 98.06 183 VAL A N 1
ATOM 1459 C CA . VAL A 1 183 ? -2.672 10.435 -1.885 1.00 98.06 183 VAL A CA 1
ATOM 1460 C C . VAL A 1 183 ? -3.896 10.563 -0.972 1.00 98.06 183 VAL A C 1
ATOM 1462 O O . VAL A 1 183 ? -5.020 10.667 -1.465 1.00 98.06 183 VAL A O 1
ATOM 1465 N N . ILE A 1 184 ? -3.709 10.608 0.352 1.00 98.50 184 ILE A N 1
ATOM 1466 C CA . ILE A 1 184 ? -4.822 10.686 1.314 1.00 98.50 184 ILE A CA 1
ATOM 1467 C C . ILE A 1 184 ? -5.563 12.015 1.165 1.00 98.50 184 ILE A C 1
ATOM 1469 O O . ILE A 1 184 ? -6.796 12.035 1.177 1.00 98.50 184 ILE A O 1
ATOM 1473 N N . SER A 1 185 ? -4.841 13.128 0.987 1.00 97.38 185 SER A N 1
ATOM 1474 C CA . SER A 1 185 ? -5.480 14.435 0.797 1.00 97.38 185 SER A CA 1
ATOM 1475 C C . SER A 1 185 ? -6.341 14.452 -0.463 1.00 97.38 185 SER A C 1
ATOM 1477 O O . SER A 1 185 ? -7.467 14.943 -0.415 1.00 97.38 185 SER A O 1
ATOM 1479 N N . ALA A 1 186 ? -5.860 13.869 -1.567 1.00 96.56 186 ALA A N 1
ATOM 1480 C CA . ALA A 1 186 ? -6.619 13.788 -2.812 1.00 96.56 186 ALA A CA 1
ATOM 1481 C C . ALA A 1 186 ? -7.919 12.980 -2.656 1.00 96.56 186 ALA A C 1
ATOM 1483 O O . ALA A 1 186 ? -8.967 13.420 -3.129 1.00 96.56 186 ALA A O 1
ATOM 1484 N N . VAL A 1 187 ? -7.876 11.845 -1.950 1.00 97.75 187 VAL A N 1
ATOM 1485 C CA . VAL A 1 187 ? -9.072 11.025 -1.687 1.00 97.75 187 VAL A CA 1
ATOM 1486 C C . VAL A 1 187 ? -10.050 11.756 -0.764 1.00 97.75 187 VAL A C 1
ATOM 1488 O O . VAL A 1 187 ? -11.254 11.796 -1.024 1.00 97.75 187 VAL A O 1
ATOM 1491 N N . ARG A 1 188 ? -9.552 12.413 0.290 1.00 97.38 188 ARG A N 1
ATOM 1492 C CA . ARG A 1 188 ? -10.395 13.142 1.254 1.00 97.38 188 ARG A CA 1
ATOM 1493 C C . ARG A 1 188 ? -11.101 14.364 0.672 1.00 97.38 188 ARG A C 1
ATOM 1495 O O . ARG A 1 188 ? -12.116 14.774 1.229 1.00 97.38 188 ARG A O 1
ATOM 1502 N N . LEU A 1 189 ? -10.634 14.913 -0.454 1.00 96.62 189 LEU A N 1
ATOM 1503 C CA . LEU A 1 189 ? -11.381 15.944 -1.185 1.00 96.62 189 LEU A CA 1
ATOM 1504 C C . LEU A 1 189 ? -12.753 15.439 -1.659 1.00 96.62 189 LEU A C 1
ATOM 1506 O O . LEU A 1 189 ? -13.692 16.229 -1.730 1.00 96.62 189 LEU A O 1
ATOM 1510 N N . GLN A 1 190 ? -12.875 14.145 -1.969 1.00 96.31 190 GLN A N 1
ATOM 1511 C CA . GLN A 1 190 ? -14.121 13.522 -2.433 1.00 96.31 190 GLN A CA 1
ATOM 1512 C C . GLN A 1 190 ? -14.815 12.721 -1.323 1.00 96.31 190 GLN A C 1
ATOM 1514 O O . GLN A 1 190 ? -16.044 12.704 -1.239 1.00 96.31 190 GLN A O 1
ATOM 1519 N N . HIS A 1 191 ? -14.035 12.115 -0.427 1.00 97.12 191 HIS A N 1
ATOM 1520 C CA . HIS A 1 191 ? -14.518 11.243 0.640 1.00 97.12 191 HIS A CA 1
ATOM 1521 C C . HIS A 1 191 ? -13.985 11.705 2.009 1.00 97.12 191 HIS A C 1
ATOM 1523 O O . HIS A 1 191 ? -13.121 11.050 2.595 1.00 97.12 191 HIS A O 1
ATOM 1529 N N . PRO A 1 192 ? -14.491 12.822 2.569 1.00 96.50 192 PRO A N 1
ATOM 1530 C CA . PRO A 1 192 ? -13.934 13.430 3.785 1.00 96.50 192 PRO A CA 1
ATOM 1531 C C . PRO A 1 192 ? -14.029 12.546 5.039 1.00 96.50 192 PRO A C 1
ATOM 1533 O O . PRO A 1 192 ? -13.317 12.788 6.006 1.00 96.50 192 PRO A O 1
ATOM 1536 N N . ASN A 1 193 ? -14.893 11.525 5.024 1.00 95.50 193 ASN A N 1
ATOM 1537 C CA . ASN A 1 193 ? -15.094 10.591 6.135 1.00 95.50 193 ASN A CA 1
ATOM 1538 C C . ASN A 1 193 ? -14.396 9.234 5.928 1.00 95.50 193 ASN A C 1
ATOM 1540 O O . ASN A 1 193 ? -14.623 8.320 6.719 1.00 95.50 193 ASN A O 1
ATOM 1544 N N . ALA A 1 194 ? -13.618 9.070 4.853 1.00 96.00 194 ALA A N 1
ATOM 1545 C CA . ALA A 1 194 ? -12.893 7.833 4.590 1.00 96.00 194 ALA A CA 1
ATOM 1546 C C . ALA A 1 194 ? -11.811 7.611 5.650 1.00 96.00 194 ALA A C 1
ATOM 1548 O O . ALA A 1 194 ? -10.986 8.500 5.884 1.00 96.00 194 ALA A O 1
ATOM 1549 N N . LEU A 1 195 ? -11.826 6.428 6.268 1.00 97.88 195 LEU A N 1
ATOM 1550 C CA . LEU A 1 195 ? -10.837 6.045 7.271 1.00 97.88 195 LEU A CA 1
ATOM 1551 C C . LEU A 1 195 ? -9.617 5.405 6.615 1.00 97.88 195 LEU A C 1
ATOM 1553 O O . LEU A 1 195 ? -9.756 4.530 5.760 1.00 97.88 195 LEU A O 1
ATOM 1557 N N . PHE A 1 196 ? -8.434 5.782 7.081 1.00 98.62 196 PHE A N 1
ATOM 1558 C CA . PHE A 1 196 ? -7.166 5.196 6.664 1.00 98.62 196 PHE A CA 1
ATOM 1559 C C . PHE A 1 196 ? -6.464 4.572 7.868 1.00 98.62 196 PHE A C 1
ATOM 1561 O O . PHE A 1 196 ? -6.151 5.257 8.842 1.00 98.62 196 PHE A O 1
ATOM 1568 N N . LEU A 1 197 ? -6.205 3.271 7.790 1.00 98.56 197 LEU A N 1
ATOM 1569 C CA . LEU A 1 197 ? -5.442 2.502 8.767 1.00 98.56 197 LEU A CA 1
ATOM 1570 C C . LEU A 1 197 ? -4.094 2.133 8.145 1.00 98.56 197 LEU A C 1
ATOM 1572 O O . LEU A 1 197 ? -4.066 1.587 7.047 1.00 98.56 197 LEU A O 1
ATOM 1576 N N . ALA A 1 198 ? -2.987 2.405 8.824 1.00 98.56 198 ALA A N 1
ATOM 1577 C CA . ALA A 1 198 ? -1.667 1.974 8.377 1.00 98.56 198 ALA A CA 1
ATOM 1578 C C . ALA A 1 198 ? -1.269 0.654 9.043 1.00 98.56 198 ALA A C 1
ATOM 1580 O O . ALA A 1 198 ? -1.204 0.571 10.272 1.00 98.56 198 ALA A O 1
ATOM 1581 N N . GLU A 1 199 ? -0.910 -0.349 8.241 1.00 98.19 199 GLU A N 1
ATOM 1582 C CA . GLU A 1 199 ? 0.072 -1.322 8.705 1.00 98.19 199 GLU A CA 1
ATOM 1583 C C . GLU A 1 199 ? 1.443 -0.649 8.715 1.00 98.19 199 GLU A C 1
ATOM 1585 O O . GLU A 1 199 ? 1.899 -0.111 7.704 1.00 98.19 199 GLU A O 1
ATOM 1590 N N . VAL A 1 200 ? 2.108 -0.696 9.860 1.00 96.75 200 VAL A N 1
ATOM 1591 C CA . VAL A 1 200 ? 3.370 -0.005 10.073 1.00 96.75 200 VAL A CA 1
ATOM 1592 C C . VAL A 1 200 ? 4.241 -0.766 11.057 1.00 96.75 200 VAL A C 1
ATOM 1594 O O . VAL A 1 200 ? 3.758 -1.465 11.947 1.00 96.75 200 VAL A O 1
ATOM 1597 N N . TYR A 1 201 ? 5.543 -0.615 10.852 1.00 93.75 201 TYR A N 1
ATOM 1598 C CA . TYR A 1 201 ? 6.612 -1.144 11.680 1.00 93.75 201 TYR A CA 1
ATOM 1599 C C . TYR A 1 201 ? 7.668 -0.040 11.865 1.00 93.75 201 TYR A C 1
ATOM 1601 O O . TYR A 1 201 ? 7.560 1.039 11.279 1.00 93.75 201 TYR A O 1
ATOM 1609 N N . TRP A 1 202 ? 8.718 -0.337 12.634 1.00 93.94 202 TRP A N 1
ATOM 1610 C CA . TRP A 1 202 ? 9.917 0.506 12.777 1.00 93.94 202 TRP A CA 1
ATOM 1611 C C . TRP A 1 202 ? 9.701 1.842 13.505 1.00 93.94 202 TRP A C 1
ATOM 1613 O O . TRP A 1 202 ? 10.440 2.790 13.259 1.00 93.94 202 TRP A O 1
ATOM 1623 N N . ASP A 1 203 ? 8.727 1.907 14.418 1.00 92.69 203 ASP A N 1
ATOM 1624 C CA . ASP A 1 203 ? 8.391 3.1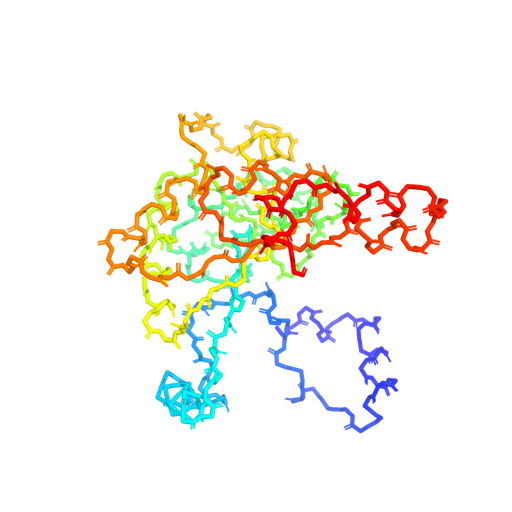16 15.190 1.00 92.69 203 ASP A CA 1
ATOM 1625 C C . ASP A 1 203 ? 7.939 4.314 14.326 1.00 92.69 203 ASP A C 1
ATOM 1627 O O . ASP A 1 203 ? 8.154 5.478 14.679 1.00 92.69 203 ASP A O 1
ATOM 1631 N N . LEU A 1 204 ? 7.335 4.039 13.164 1.00 96.25 204 LEU A N 1
ATOM 1632 C CA . LEU A 1 204 ? 6.898 5.049 12.191 1.00 96.25 204 LEU A CA 1
ATOM 1633 C C . LEU A 1 204 ? 5.403 5.387 12.294 1.00 96.25 204 LEU A C 1
ATOM 1635 O O . LEU A 1 204 ? 4.884 6.148 11.475 1.00 96.25 204 LEU A O 1
ATOM 1639 N N . GLU A 1 205 ? 4.700 4.856 13.299 1.00 95.56 205 GLU A N 1
ATOM 1640 C CA . GLU A 1 205 ? 3.274 5.091 13.541 1.00 95.56 205 GLU A CA 1
ATOM 1641 C C . GLU A 1 205 ? 2.994 6.595 13.624 1.00 95.56 205 GLU A C 1
ATOM 1643 O O . GLU A 1 205 ? 2.125 7.120 12.930 1.00 95.56 205 GLU A O 1
ATOM 1648 N N . TRP A 1 206 ? 3.773 7.319 14.438 1.00 94.88 206 TRP A N 1
ATOM 1649 C CA . TRP A 1 206 ? 3.570 8.755 14.628 1.00 94.88 206 TRP A CA 1
ATOM 1650 C C . TRP A 1 206 ? 3.752 9.544 13.333 1.00 94.88 206 TRP A C 1
ATOM 1652 O O . TRP A 1 206 ? 2.949 10.430 13.043 1.00 94.88 206 TRP A O 1
ATOM 1662 N N . GLU A 1 207 ? 4.773 9.214 12.540 1.00 97.50 207 GLU A N 1
ATOM 1663 C CA . GLU A 1 207 ? 5.023 9.863 11.253 1.00 97.50 207 GLU A CA 1
ATOM 1664 C C . GLU A 1 207 ? 3.837 9.662 10.304 1.00 97.50 207 GLU A C 1
ATOM 1666 O O . GLU A 1 207 ? 3.295 10.642 9.788 1.00 97.50 207 GLU A O 1
ATOM 1671 N N . LEU A 1 208 ? 3.351 8.426 10.154 1.00 98.19 208 LEU A N 1
ATOM 1672 C CA . LEU A 1 208 ? 2.196 8.123 9.303 1.00 98.19 208 LEU A CA 1
ATOM 1673 C C . LEU A 1 208 ? 0.911 8.811 9.789 1.00 98.19 208 LEU A C 1
ATOM 1675 O O . LEU A 1 208 ? 0.164 9.357 8.971 1.00 98.19 208 LEU A O 1
ATOM 1679 N N . LEU A 1 209 ? 0.673 8.892 11.102 1.00 97.62 209 LEU A N 1
ATOM 1680 C CA . LEU A 1 209 ? -0.452 9.658 11.655 1.00 97.62 209 LEU A CA 1
ATOM 1681 C C . LEU A 1 209 ? -0.383 11.147 11.257 1.00 97.62 209 LEU A C 1
ATOM 1683 O O . LEU A 1 209 ? -1.411 11.744 10.930 1.00 97.62 209 LEU A O 1
ATOM 1687 N N . GLN A 1 210 ? 0.812 11.754 11.202 1.00 97.19 210 GLN A N 1
ATOM 1688 C CA . GLN A 1 210 ? 0.983 13.141 10.731 1.00 97.19 210 GLN A CA 1
ATOM 1689 C C . GLN A 1 210 ? 0.777 13.308 9.213 1.00 97.19 210 GLN A C 1
ATOM 1691 O O . GLN A 1 210 ? 0.556 14.432 8.736 1.00 97.19 210 GLN A O 1
ATOM 1696 N N . LEU A 1 211 ? 0.849 12.220 8.440 1.00 98.38 211 LEU A N 1
ATOM 1697 C CA . LEU A 1 211 ? 0.591 12.203 6.994 1.00 98.38 211 LEU A CA 1
ATOM 1698 C C . LEU A 1 211 ? -0.886 12.002 6.643 1.00 98.38 211 LEU A C 1
ATOM 1700 O O . LEU A 1 211 ? -1.255 12.129 5.477 1.00 98.38 211 LEU A O 1
ATOM 1704 N N . GLY A 1 212 ? -1.739 11.779 7.644 1.00 97.25 212 GLY A N 1
ATOM 1705 C CA . GLY A 1 212 ? -3.188 11.767 7.485 1.00 97.25 212 GLY A CA 1
ATOM 1706 C C . GLY A 1 212 ? -3.854 10.434 7.791 1.00 97.25 212 GLY A C 1
ATOM 1707 O O . GLY A 1 212 ? -5.077 10.385 7.692 1.00 97.25 212 GLY A O 1
ATOM 1708 N N . PHE A 1 213 ? -3.113 9.397 8.186 1.00 98.50 213 PHE A N 1
ATOM 1709 C CA . PHE A 1 213 ? -3.721 8.166 8.691 1.00 98.50 213 PHE A CA 1
ATOM 1710 C C . PHE A 1 213 ? -4.530 8.428 9.967 1.00 98.50 213 PHE A C 1
ATOM 1712 O O . PHE A 1 213 ? -4.144 9.234 10.815 1.00 98.50 213 PHE A O 1
ATOM 1719 N N . ASP A 1 214 ? -5.669 7.749 10.087 1.00 98.00 214 ASP A N 1
ATOM 1720 C CA . ASP A 1 214 ? -6.543 7.828 11.258 1.00 98.00 214 ASP A CA 1
ATOM 1721 C C . ASP A 1 214 ? -6.058 6.897 12.368 1.00 98.00 214 ASP A C 1
ATOM 1723 O O . ASP A 1 214 ? -6.072 7.286 13.536 1.00 98.00 214 ASP A O 1
ATOM 1727 N N . TYR A 1 215 ? -5.588 5.705 11.986 1.00 97.94 215 TYR A N 1
ATOM 1728 C CA . TYR A 1 215 ? -5.030 4.725 12.911 1.00 97.94 215 TYR A CA 1
ATOM 1729 C C . TYR A 1 215 ? -3.784 4.040 12.349 1.00 97.94 215 TYR A C 1
ATOM 1731 O O . TYR A 1 215 ? -3.568 3.999 11.136 1.00 97.94 215 TYR A O 1
ATOM 1739 N N . CYS A 1 216 ? -2.986 3.467 13.241 1.00 97.69 216 CYS A N 1
ATOM 1740 C CA . CYS A 1 216 ? -1.824 2.636 12.940 1.00 97.69 216 CYS A CA 1
ATOM 1741 C C . CYS A 1 216 ? -1.886 1.348 13.761 1.00 97.69 216 CYS A C 1
ATOM 1743 O O . CYS A 1 216 ? -2.440 1.350 14.855 1.00 97.69 216 CYS A O 1
ATOM 1745 N N . TYR A 1 217 ? -1.295 0.265 13.266 1.00 95.31 217 TYR A N 1
ATOM 1746 C CA . TYR A 1 217 ? -1.111 -0.937 14.080 1.00 95.31 217 TYR A CA 1
ATOM 1747 C C . TYR A 1 217 ? -0.259 -0.663 15.325 1.00 95.31 217 TYR A C 1
ATOM 1749 O O . TYR A 1 217 ? 0.804 -0.057 15.211 1.00 95.31 217 TYR A O 1
ATOM 1757 N N . ASP A 1 218 ? -0.663 -1.175 16.494 1.00 93.12 218 ASP A N 1
ATOM 1758 C CA . ASP A 1 218 ? 0.177 -1.148 17.704 1.00 93.12 218 ASP A CA 1
ATOM 1759 C C . ASP A 1 218 ? 1.197 -2.298 17.724 1.00 93.12 218 ASP A C 1
ATOM 1761 O O . ASP A 1 218 ? 1.229 -3.155 18.620 1.00 93.12 218 ASP A O 1
ATOM 1765 N N . LYS A 1 219 ? 2.053 -2.354 16.698 1.00 90.50 219 LYS A N 1
ATOM 1766 C CA . LYS A 1 219 ? 3.072 -3.404 16.625 1.00 90.50 219 LYS A CA 1
ATOM 1767 C C . LYS A 1 219 ? 4.048 -3.306 17.794 1.00 90.50 219 LYS A C 1
ATOM 1769 O O . LYS A 1 219 ? 4.494 -4.332 18.316 1.00 90.50 219 LYS A O 1
ATOM 1774 N N . ARG A 1 220 ? 4.337 -2.086 18.249 1.00 89.38 220 ARG A N 1
ATOM 1775 C CA . ARG A 1 220 ? 5.246 -1.859 19.367 1.00 89.38 220 ARG A CA 1
ATOM 1776 C C . ARG A 1 220 ? 4.731 -2.459 20.671 1.00 89.38 220 ARG A C 1
ATOM 1778 O O . ARG A 1 220 ? 5.527 -3.053 21.399 1.00 89.38 220 ARG A O 1
ATOM 1785 N N . LEU A 1 221 ? 3.437 -2.353 20.979 1.00 91.56 221 LEU A N 1
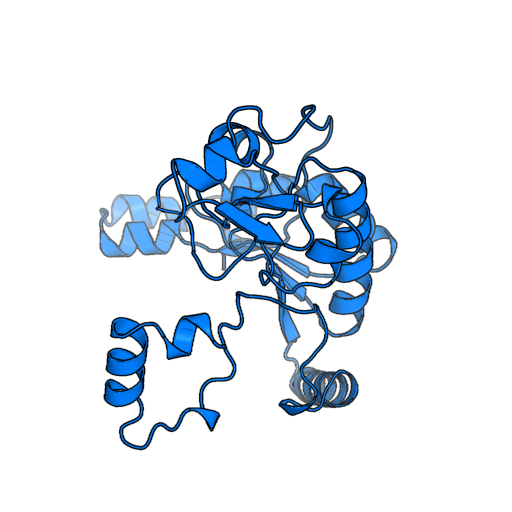ATOM 1786 C CA . LEU A 1 221 ? 2.876 -3.024 22.153 1.00 91.56 221 LEU A CA 1
ATOM 1787 C C . LEU A 1 221 ? 3.047 -4.540 22.061 1.00 91.56 221 LEU A C 1
ATOM 1789 O O . LEU A 1 221 ? 3.459 -5.158 23.041 1.00 91.56 221 LEU A O 1
ATOM 1793 N N . TYR A 1 222 ? 2.778 -5.130 20.892 1.00 90.38 222 TYR A N 1
ATOM 1794 C CA . TYR A 1 222 ? 2.983 -6.562 20.666 1.00 90.38 222 TYR A CA 1
ATOM 1795 C C . TYR A 1 222 ? 4.441 -6.974 20.937 1.00 90.38 222 TYR A C 1
ATOM 1797 O O . TYR A 1 222 ? 4.683 -7.900 21.709 1.00 90.38 222 TYR A O 1
ATOM 1805 N N . GLU A 1 223 ? 5.416 -6.260 20.371 1.00 89.81 223 GLU A N 1
ATOM 1806 C CA . GLU A 1 223 ? 6.842 -6.547 20.587 1.00 89.81 223 GLU A CA 1
ATOM 1807 C C . GLU A 1 223 ? 7.231 -6.425 22.062 1.00 89.81 223 GLU A C 1
ATOM 1809 O O . GLU A 1 223 ? 7.943 -7.276 22.595 1.00 89.81 223 GLU A O 1
ATOM 1814 N N . ARG A 1 224 ? 6.717 -5.396 22.749 1.00 92.31 224 ARG A N 1
ATOM 1815 C CA . ARG A 1 224 ? 6.977 -5.200 24.177 1.00 92.31 224 ARG A CA 1
ATOM 1816 C C . ARG A 1 224 ? 6.396 -6.325 25.029 1.00 92.31 224 ARG A C 1
ATOM 1818 O O . ARG A 1 224 ? 7.019 -6.727 26.007 1.00 92.31 224 ARG A O 1
ATOM 1825 N N . LEU A 1 225 ? 5.220 -6.836 24.668 1.00 93.25 225 LEU A N 1
ATOM 1826 C CA . LEU A 1 225 ? 4.604 -7.979 25.342 1.00 93.25 225 LEU A CA 1
ATOM 1827 C C . LEU A 1 225 ? 5.412 -9.267 25.146 1.00 93.25 225 LEU A C 1
ATOM 1829 O O . LEU A 1 225 ? 5.486 -10.074 26.071 1.00 93.25 225 LEU A O 1
ATOM 1833 N N . GLU A 1 226 ? 6.004 -9.463 23.968 1.00 94.56 226 GLU A N 1
ATOM 1834 C CA . GLU A 1 226 ? 6.760 -10.677 23.651 1.00 94.56 226 GLU A CA 1
ATOM 1835 C C . GLU A 1 226 ? 8.189 -10.658 24.222 1.00 94.56 226 GLU A C 1
ATOM 1837 O O . GLU A 1 226 ? 8.718 -11.707 24.603 1.00 94.56 226 GLU A O 1
ATOM 1842 N N . HIS A 1 227 ? 8.827 -9.483 24.283 1.00 94.12 227 HIS A N 1
ATOM 1843 C CA . HIS A 1 227 ? 10.279 -9.390 24.474 1.00 94.12 227 HIS A CA 1
ATOM 1844 C C . HIS A 1 227 ? 10.762 -8.414 25.561 1.00 94.12 227 HIS A C 1
ATOM 1846 O O . HIS A 1 227 ? 11.919 -8.528 25.973 1.00 94.12 227 HIS A O 1
ATOM 1852 N N . ASP A 1 228 ? 9.923 -7.504 26.071 1.00 93.25 228 ASP A N 1
ATOM 1853 C CA . ASP A 1 228 ? 10.366 -6.437 26.982 1.00 93.25 228 ASP A CA 1
ATOM 1854 C C . ASP A 1 228 ? 9.907 -6.609 28.444 1.00 93.25 228 ASP A C 1
ATOM 1856 O O . ASP A 1 228 ? 9.216 -7.546 28.844 1.00 93.25 228 ASP A O 1
ATOM 1860 N N . SER A 1 229 ? 10.333 -5.665 29.291 1.00 94.50 229 SER A N 1
ATOM 1861 C CA . SER A 1 229 ? 9.957 -5.587 30.699 1.00 94.50 229 SER A CA 1
ATOM 1862 C C . SER A 1 229 ? 8.539 -5.040 30.912 1.00 94.50 229 SER A C 1
ATOM 1864 O O . SER A 1 229 ? 8.026 -4.214 30.154 1.00 94.50 229 SER A O 1
ATOM 1866 N N . ALA A 1 230 ? 7.942 -5.405 32.053 1.00 94.44 230 ALA A N 1
ATOM 1867 C CA . ALA A 1 230 ? 6.666 -4.848 32.508 1.00 94.44 230 ALA A CA 1
ATOM 1868 C C . ALA A 1 230 ? 6.677 -3.309 32.611 1.00 94.44 230 ALA A C 1
ATOM 1870 O O . ALA A 1 230 ? 5.642 -2.669 32.440 1.00 94.44 230 ALA A O 1
ATOM 1871 N N . GLU A 1 231 ? 7.839 -2.702 32.874 1.00 95.12 231 GLU A N 1
ATOM 1872 C CA . GLU A 1 231 ? 7.979 -1.246 32.897 1.00 95.12 231 GLU A CA 1
ATOM 1873 C C . GLU A 1 231 ? 7.855 -0.633 31.495 1.00 95.12 231 GLU A C 1
ATOM 1875 O O . GLU A 1 231 ? 7.132 0.349 31.345 1.00 95.12 231 GLU A O 1
ATOM 1880 N N . SER A 1 232 ? 8.477 -1.233 30.473 1.00 93.25 232 SER A N 1
ATOM 1881 C CA . SER A 1 232 ? 8.358 -0.803 29.067 1.00 93.25 232 SER A CA 1
ATOM 1882 C C . SER A 1 232 ? 6.899 -0.844 28.590 1.00 93.25 232 SER A C 1
ATOM 1884 O O . SER A 1 232 ? 6.393 0.112 27.993 1.00 93.25 232 SER A O 1
ATOM 1886 N N . ILE A 1 233 ? 6.181 -1.917 28.943 1.00 93.31 233 ILE A N 1
ATOM 1887 C CA . ILE A 1 233 ? 4.748 -2.072 28.654 1.00 93.31 233 ILE A CA 1
ATOM 1888 C C . ILE A 1 233 ? 3.936 -0.998 29.383 1.00 93.31 233 ILE A C 1
ATOM 1890 O O . ILE A 1 233 ? 3.116 -0.318 28.769 1.00 93.31 233 ILE A O 1
ATOM 1894 N N . ARG A 1 234 ? 4.181 -0.793 30.686 1.00 93.00 234 ARG A N 1
ATOM 1895 C CA . ARG A 1 234 ? 3.484 0.242 31.463 1.00 93.00 234 ARG A CA 1
ATOM 1896 C C . ARG A 1 234 ? 3.696 1.623 30.852 1.00 93.00 234 ARG A C 1
ATOM 1898 O O . ARG A 1 234 ? 2.734 2.369 30.736 1.00 93.00 234 ARG A O 1
ATOM 1905 N N . LEU A 1 235 ? 4.928 1.959 30.466 1.00 92.50 235 LEU A N 1
ATOM 1906 C CA . LEU A 1 235 ? 5.242 3.239 29.835 1.00 92.50 235 LEU A CA 1
ATOM 1907 C C . LEU A 1 235 ? 4.486 3.413 28.512 1.00 92.50 235 LEU A C 1
ATOM 1909 O O . LEU A 1 235 ? 3.957 4.500 28.291 1.00 92.50 235 LEU A O 1
ATOM 1913 N N . HIS A 1 236 ? 4.356 2.349 27.705 1.00 90.94 236 HIS A N 1
ATOM 1914 C CA . HIS A 1 236 ? 3.526 2.349 26.489 1.00 90.94 236 HIS A CA 1
ATOM 1915 C C . HIS A 1 236 ? 2.076 2.718 26.783 1.00 90.94 236 HIS A C 1
ATOM 1917 O O . HIS A 1 236 ? 1.558 3.685 26.242 1.00 90.94 236 HIS A O 1
ATOM 1923 N N . LEU A 1 237 ? 1.454 1.983 27.707 1.00 89.81 237 LEU A N 1
ATOM 1924 C CA . LEU A 1 237 ? 0.040 2.132 28.056 1.00 89.81 237 LEU A CA 1
ATOM 1925 C C . LEU A 1 237 ? -0.263 3.457 28.773 1.00 89.81 237 LEU A C 1
ATOM 1927 O O . LEU A 1 237 ? -1.422 3.829 28.929 1.00 89.81 237 LEU A O 1
ATOM 1931 N N . THR A 1 238 ? 0.771 4.162 29.243 1.00 91.56 238 THR A N 1
ATOM 1932 C CA . THR A 1 238 ? 0.655 5.502 29.841 1.00 91.56 238 THR A CA 1
ATOM 1933 C C . THR A 1 238 ? 1.072 6.634 28.899 1.00 91.56 238 THR A C 1
ATOM 1935 O O . THR A 1 238 ? 1.195 7.773 29.353 1.00 91.56 238 THR A O 1
ATOM 1938 N N . ALA A 1 239 ? 1.314 6.348 27.615 1.00 88.94 239 ALA A N 1
ATOM 1939 C CA . ALA A 1 239 ? 1.541 7.380 26.608 1.00 88.94 239 ALA A CA 1
ATOM 1940 C C . ALA A 1 239 ? 0.297 8.277 26.427 1.00 88.94 239 ALA A C 1
ATOM 1942 O O . ALA A 1 239 ? -0.797 7.966 26.901 1.00 88.94 239 ALA A O 1
ATOM 1943 N N . GLY A 1 240 ? 0.474 9.422 25.760 1.00 88.94 240 GLY A N 1
ATOM 1944 C CA . GLY A 1 240 ? -0.612 10.375 25.511 1.00 88.94 240 GLY A CA 1
ATOM 1945 C C . GLY A 1 240 ? -1.783 9.743 24.752 1.00 88.94 240 GLY A C 1
ATOM 1946 O O . GLY A 1 240 ? -1.581 8.934 23.846 1.00 88.94 240 GLY A O 1
ATOM 1947 N N . LEU A 1 241 ? -3.014 10.116 25.117 1.00 88.25 241 LEU A N 1
ATOM 1948 C CA . LEU A 1 241 ? -4.232 9.592 24.480 1.00 88.25 241 LEU A CA 1
ATOM 1949 C C . LEU A 1 241 ? -4.355 10.009 23.009 1.00 88.25 241 LEU A C 1
ATOM 1951 O O . LEU A 1 241 ? -4.921 9.280 22.207 1.00 88.25 241 LEU A O 1
ATOM 1955 N N . ASP A 1 242 ? -3.760 11.141 22.631 1.00 86.00 242 ASP A N 1
ATOM 1956 C CA . ASP A 1 242 ? -3.660 11.606 21.244 1.00 86.00 242 ASP A CA 1
ATOM 1957 C C . ASP A 1 242 ? -2.880 10.644 20.333 1.00 86.00 242 ASP A C 1
ATOM 1959 O O . ASP A 1 242 ? -3.081 10.652 19.114 1.00 86.00 242 ASP A O 1
ATOM 1963 N N . TYR A 1 243 ? -2.031 9.808 20.936 1.00 85.94 243 TYR A N 1
ATOM 1964 C CA . TYR A 1 243 ? -1.332 8.702 20.298 1.00 85.94 243 TYR A CA 1
ATOM 1965 C C . TYR A 1 243 ? -2.050 7.365 20.528 1.00 85.94 243 TYR A C 1
ATOM 1967 O O . TYR A 1 243 ? -2.376 6.683 19.563 1.00 85.94 243 TYR A O 1
ATOM 1975 N N . GLN A 1 244 ? -2.348 7.006 21.784 1.00 87.44 244 GLN A N 1
ATOM 1976 C CA . GLN A 1 244 ? -2.917 5.697 22.145 1.00 87.44 244 GLN A CA 1
ATOM 1977 C C . GLN A 1 244 ? -4.290 5.429 21.515 1.00 87.44 244 GLN A C 1
ATOM 1979 O O . GLN A 1 244 ? -4.513 4.327 21.025 1.00 87.44 244 GLN A O 1
ATOM 1984 N N . ASP A 1 245 ? -5.183 6.423 21.440 1.00 91.19 245 ASP A N 1
ATOM 1985 C CA . ASP A 1 245 ? -6.521 6.242 20.846 1.00 91.19 245 ASP A CA 1
ATOM 1986 C C . ASP A 1 245 ? -6.470 6.007 19.322 1.00 91.19 245 ASP A C 1
ATOM 1988 O O . ASP A 1 245 ? -7.491 5.708 18.696 1.00 91.19 245 ASP A O 1
ATOM 1992 N N . LYS A 1 246 ? -5.287 6.167 18.717 1.00 93.44 246 LYS A N 1
ATOM 1993 C CA . LYS A 1 246 ? -5.030 5.971 17.288 1.00 93.44 246 LYS A CA 1
ATOM 1994 C C . LYS A 1 246 ? -4.256 4.690 16.984 1.00 93.44 246 LYS A C 1
ATOM 1996 O O . LYS A 1 246 ? -3.962 4.439 15.817 1.00 93.44 246 LYS A O 1
ATOM 2001 N N . LEU A 1 247 ? -3.921 3.889 17.990 1.00 92.38 247 LEU A N 1
ATOM 2002 C CA . LEU A 1 247 ? -3.287 2.595 17.777 1.00 92.38 247 LEU A CA 1
ATOM 2003 C C . LEU A 1 247 ? -4.323 1.472 17.876 1.00 92.38 247 LEU A C 1
ATOM 2005 O O . LEU A 1 247 ? -5.179 1.495 18.763 1.00 92.38 247 LEU A O 1
ATOM 2009 N N . VAL A 1 248 ? -4.271 0.523 16.939 1.00 87.19 248 VAL A N 1
ATOM 2010 C CA . VAL A 1 248 ? -5.226 -0.595 16.812 1.00 87.19 248 VAL A CA 1
ATOM 2011 C C . VAL A 1 248 ? -4.550 -1.946 16.655 1.00 87.19 248 VAL A C 1
ATOM 2013 O O . VAL A 1 248 ? -3.399 -1.992 16.165 1.00 87.19 248 VAL A O 1
#

Sequence (248 aa):
MRIANENVSLQADFLRVLPDYTLADNVGSAYSVHRYIVDAHLGGPEGLAKARHMLTQRGLRLILDFVPNHVAPDHPWAFERPEYFVQGTHEDLAQASNAFFEVSGTVIAHGRDPYFPPWPDVAQLNAFSPGLRRAVGETLNLVVEQCDGIRCDMAMLLLNHIFEHTWNGRVGEHPPEEYWREVISAVRLQHPNALFLAEVYWDLEWELLQLGFDYCYDKRLYERLEHDSAESIRLHLTAGLDYQDKLV

Mean predicted aligned error: 4.13 Å